Protein 3MU3 (pdb70)

Organism: Gallus gallus (NCBI:txid9031)

Structure (mmCIF, N/CA/C/O backbone):
data_3MU3
#
_entry.id   3MU3
#
_cell.length_a   39.465
_cell.length_b   78.150
_cell.length_c   101.236
_cell.angle_alpha   90.00
_cell.angle_beta   90.00
_cell.angle_gamma   90.00
#
_symmetry.space_group_name_H-M   'P 21 21 21'
#
loop_
_entity.id
_entity.type
_entity.pdbx_description
1 polymer 'Protein MD-1'
2 non-polymer 2-deoxy-3-O-[(3R)-3-hydroxytetradecanoyl]-2-{[(3R)-3-hydroxytetradecanoyl]amino}-4-O-phosphono-beta-D-glucopyranose
3 non-polymer '(R)-((2R,3S,4R,5R,6R)-3-HYDROXY-2-(HYDROXYMETHYL)-5-((R)-3-HYDROXYTETRADECANAMIDO)-6-(PHOSPHONOOXY)TETRAHYDRO-2H-PYRAN-4-YL) 3-HYDROXYTETRADECANOATE'
4 non-polymer GLYCEROL
5 water water
#
loop_
_atom_site.group_PDB
_atom_site.id
_atom_site.type_symbol
_atom_site.label_atom_id
_atom_site.label_alt_id
_atom_site.label_comp_id
_atom_site.label_asym_id
_atom_site.label_entity_id
_atom_site.label_seq_id
_atom_site.pdbx_PDB_ins_code
_atom_site.Cartn_x
_atom_site.Cartn_y
_atom_site.Cartn_z
_atom_site.occupancy
_atom_site.B_iso_or_equiv
_atom_site.auth_seq_id
_atom_site.auth_comp_id
_atom_site.auth_asym_id
_atom_site.auth_atom_id
_atom_site.pdbx_PDB_model_num
ATOM 1 N N . GLU A 1 5 ? -16.240 17.727 -13.064 1.00 35.49 21 GLU A N 1
ATOM 2 C CA . GLU A 1 5 ? -17.150 17.365 -14.168 1.00 37.77 21 GLU A CA 1
ATOM 3 C C . GLU A 1 5 ? -16.648 16.185 -15.024 1.00 35.10 21 GLU A C 1
ATOM 4 O O . GLU A 1 5 ? -17.293 15.888 -16.032 1.00 40.36 21 GLU A O 1
ATOM 10 N N . TRP A 1 6 ? -15.541 15.518 -14.670 1.00 28.33 22 TRP A N 1
ATOM 11 C CA . TRP A 1 6 ? -15.161 14.245 -15.354 1.00 26.65 22 TRP A CA 1
ATOM 12 C C . TRP A 1 6 ? -16.153 13.144 -14.957 1.00 23.50 22 TRP A C 1
ATOM 13 O O . TRP A 1 6 ? -16.561 13.082 -13.825 1.00 22.55 22 TRP A O 1
ATOM 24 N N . PRO A 1 7 ? -16.475 12.227 -15.870 1.00 24.69 23 PRO A N 1
ATOM 25 C CA . PRO A 1 7 ? -17.396 11.138 -15.461 1.00 24.64 23 PRO A CA 1
ATOM 26 C C . PRO A 1 7 ? -16.789 10.212 -14.419 1.00 22.20 23 PRO A C 1
ATOM 27 O O . PRO A 1 7 ? -15.582 10.076 -14.369 1.00 22.31 23 PRO A O 1
ATOM 31 N N . THR A 1 8 ? -17.623 9.658 -13.543 1.00 22.19 24 THR A N 1
ATOM 32 C CA . THR A 1 8 ? -17.219 8.600 -12.623 1.00 20.74 24 THR A CA 1
ATOM 33 C C . THR A 1 8 ? -17.269 7.223 -13.307 1.00 21.71 24 THR A C 1
ATOM 34 O O . THR A 1 8 ? -18.289 6.816 -13.853 1.00 24.35 24 THR A O 1
ATOM 38 N N . HIS A 1 9 ? -16.155 6.511 -13.246 1.00 21.97 25 HIS A N 1
ATOM 39 C CA . HIS A 1 9 ? -15.971 5.252 -13.924 1.00 21.93 25 HIS A CA 1
ATOM 40 C C . HIS A 1 9 ? -16.145 4.098 -12.910 1.00 22.37 25 HIS A C 1
ATOM 41 O O . HIS A 1 9 ? -15.715 4.199 -11.765 1.00 21.24 25 HIS A O 1
ATOM 48 N N . THR A 1 10 ? -16.810 3.034 -13.330 1.00 22.74 26 THR A N 1
ATOM 49 C CA . THR A 1 10 ? -16.977 1.835 -12.507 1.00 23.06 26 THR A CA 1
ATOM 50 C C . THR A 1 10 ? -15.824 0.901 -12.835 1.00 23.27 26 THR A C 1
ATOM 51 O O . THR A 1 10 ? -15.663 0.539 -13.991 1.00 24.68 26 THR A O 1
ATOM 55 N N . VAL A 1 11 ? -14.938 0.679 -11.861 1.00 23.55 27 VAL A N 1
ATOM 56 C CA . VAL A 1 11 ? -13.918 -0.392 -11.916 1.00 21.93 27 VAL A CA 1
ATOM 57 C C . VAL A 1 11 ? -14.523 -1.738 -11.460 1.00 23.50 27 VAL A C 1
ATOM 58 O O . VAL A 1 11 ? -14.381 -2.760 -12.138 1.00 20.17 27 VAL A O 1
ATOM 62 N N . CYS A 1 12 ? -15.256 -1.708 -10.341 1.00 23.55 28 CYS A N 1
ATOM 63 C CA . CYS A 1 12 ? -15.912 -2.913 -9.813 1.00 23.23 28 CYS A CA 1
ATOM 64 C C . CYS A 1 12 ? -17.280 -2.591 -9.289 1.00 22.14 28 CYS A C 1
ATOM 65 O O . CYS A 1 12 ? -17.456 -1.559 -8.658 1.00 17.75 28 CYS A O 1
ATOM 68 N N . LYS A 1 13 ? -18.222 -3.510 -9.555 1.00 21.46 29 LYS A N 1
ATOM 69 C CA . LYS A 1 13 ? -19.495 -3.558 -8.890 1.00 22.00 29 LYS A CA 1
ATOM 70 C C . LYS A 1 13 ? -19.994 -5.033 -8.754 1.00 25.05 29 LYS A C 1
ATOM 71 O O . LYS A 1 13 ? -20.588 -5.630 -9.684 1.00 22.06 29 LYS A O 1
ATOM 77 N N . GLU A 1 14 ? -19.564 -5.634 -7.643 1.00 27.81 30 GLU A N 1
ATOM 78 C CA . GLU A 1 14 ? -19.799 -7.035 -7.298 1.00 30.99 30 GLU A CA 1
ATOM 79 C C . GLU A 1 14 ? -20.660 -6.991 -6.045 1.00 34.54 30 GLU A C 1
ATOM 80 O O . GLU A 1 14 ? -20.825 -5.928 -5.437 1.00 36.25 30 GLU A O 1
ATOM 86 N N . GLU A 1 15 ? -21.005 -8.167 -5.557 1.00 36.08 31 GLU A N 1
ATOM 87 C CA . GLU A 1 15 ? -21.966 -8.307 -4.476 1.00 41.93 31 GLU A CA 1
ATOM 88 C C . GLU A 1 15 ? -21.536 -7.510 -3.236 1.00 40.95 31 GLU A C 1
ATOM 89 O O . GLU A 1 15 ? -22.310 -6.703 -2.676 1.00 42.76 31 GLU A O 1
ATOM 95 N N . ASN A 1 16 ? -20.293 -7.711 -2.827 1.00 36.10 32 ASN A N 1
ATOM 96 C CA . ASN A 1 16 ? -19.813 -7.067 -1.627 1.00 35.65 32 ASN A CA 1
ATOM 97 C C . ASN A 1 16 ? -18.624 -6.152 -1.939 1.00 30.89 32 ASN A C 1
ATOM 98 O O . ASN A 1 16 ? -17.794 -5.873 -1.072 1.00 30.01 32 ASN A O 1
ATOM 103 N N . LEU A 1 17 ? -18.550 -5.687 -3.181 1.00 25.57 33 LEU A N 1
ATOM 104 C CA . LEU A 1 17 ? -17.404 -4.877 -3.601 1.00 26.42 33 LEU A CA 1
ATOM 105 C C . LEU A 1 17 ? -17.811 -3.875 -4.689 1.00 25.67 33 LEU A C 1
ATOM 106 O O . LEU A 1 17 ? -18.277 -4.279 -5.761 1.00 22.50 33 LEU A O 1
ATOM 111 N N . GLU A 1 18 ? -17.687 -2.590 -4.370 1.00 24.40 34 GLU A N 1
ATOM 112 C CA . GLU A 1 18 ? -17.751 -1.560 -5.372 1.00 25.60 34 GLU A CA 1
ATOM 113 C C . GLU A 1 18 ? -16.462 -0.732 -5.330 1.00 25.55 34 GLU A C 1
ATOM 114 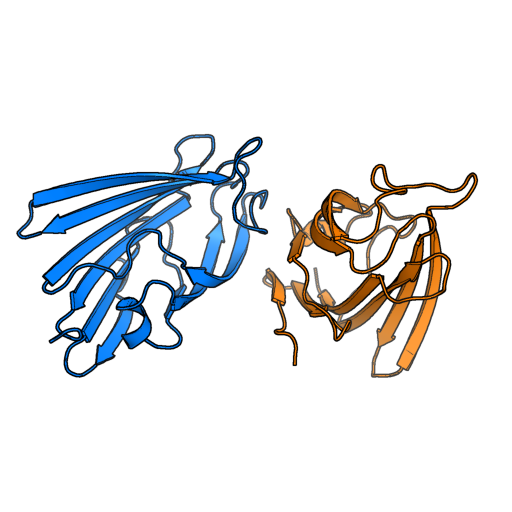O O . GLU A 1 18 ? -15.945 -0.428 -4.230 1.00 26.57 34 GLU A O 1
ATOM 120 N N . ILE A 1 19 ? -15.867 -0.522 -6.512 1.00 24.20 35 ILE A N 1
ATOM 121 C CA . ILE A 1 19 ? -14.838 0.500 -6.704 1.00 23.40 35 ILE A CA 1
ATOM 122 C C . ILE A 1 19 ? -15.136 1.438 -7.885 1.00 24.50 35 ILE A C 1
ATOM 123 O O . ILE A 1 19 ? -15.397 0.989 -9.008 1.00 23.79 35 ILE A O 1
ATOM 128 N N . TYR A 1 20 ? -15.056 2.739 -7.625 1.00 24.42 36 TYR A N 1
ATOM 129 C CA . TYR A 1 20 ? -15.286 3.763 -8.650 1.00 24.54 36 TYR A CA 1
ATOM 130 C C . TYR A 1 20 ? -14.092 4.701 -8.628 1.00 23.59 36 TYR A C 1
ATOM 131 O O . TYR A 1 20 ? -13.481 4.885 -7.566 1.00 22.99 36 TYR A O 1
ATOM 140 N N . TYR A 1 21 ? -13.726 5.268 -9.773 1.00 19.85 37 TYR A N 1
ATOM 141 C CA . TYR A 1 21 ? -12.836 6.428 -9.732 1.00 20.51 37 TYR A CA 1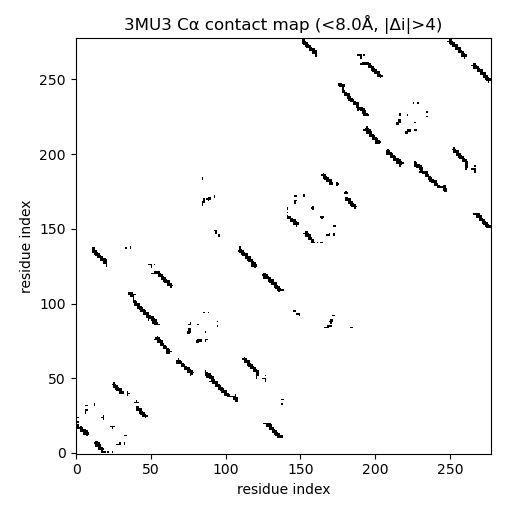
ATOM 142 C C . TYR A 1 21 ? -13.400 7.587 -10.506 1.00 21.78 37 TYR A C 1
ATOM 143 O O . TYR A 1 21 ? -14.219 7.384 -11.414 1.00 24.69 37 TYR A O 1
ATOM 152 N N . LYS A 1 22 ? -12.890 8.774 -10.193 1.00 21.31 38 LYS A N 1
ATOM 153 C CA . LYS A 1 22 ? -13.040 9.999 -11.014 1.00 23.66 38 LYS A CA 1
ATOM 154 C C . LYS A 1 22 ? -11.668 10.722 -11.086 1.00 23.35 38 LYS A C 1
ATOM 155 O O . LYS A 1 22 ? -11.054 11.000 -10.056 1.00 22.65 38 LYS A O 1
ATOM 161 N N . SER A 1 23 ? -11.230 11.100 -12.281 1.00 23.30 39 SER A N 1
ATOM 162 C CA . SER A 1 23 ? -10.032 11.945 -12.427 1.00 21.45 39 SER A CA 1
ATOM 163 C C . SER A 1 23 ? -10.258 13.299 -11.762 1.00 22.16 39 SER A C 1
ATOM 164 O O . SER A 1 23 ? -11.296 13.885 -11.952 1.00 19.72 39 SER A O 1
ATOM 167 N N . CYS A 1 24 ? -9.389 13.663 -10.820 1.00 24.63 40 CYS A N 1
ATOM 168 C CA . CYS A 1 24 ? -9.321 15.031 -10.284 1.00 26.38 40 CYS A CA 1
ATOM 169 C C . CYS A 1 24 ? -8.217 15.851 -10.940 1.00 28.75 40 CYS A C 1
ATOM 170 O O . CYS A 1 24 ? -7.888 16.926 -10.446 1.00 32.88 40 CYS A O 1
ATOM 173 N N . ASP A 1 25 ? -7.662 15.378 -12.058 1.00 29.53 41 ASP A N 1
ATOM 174 C CA . ASP A 1 25 ? -6.845 16.223 -12.931 1.00 29.70 41 ASP A CA 1
ATOM 175 C C . ASP A 1 25 ? -7.780 16.906 -13.954 1.00 30.25 41 ASP A C 1
ATOM 176 O O . ASP A 1 25 ? -8.300 16.235 -14.829 1.00 28.32 41 ASP A O 1
ATOM 181 N N . PRO A 1 26 ? -7.937 18.255 -13.879 1.00 30.85 42 PRO A N 1
ATOM 182 C CA . PRO A 1 26 ? -8.862 18.958 -14.745 1.00 32.02 42 PRO A CA 1
ATOM 183 C C . PRO A 1 26 ? -8.517 18.861 -16.219 1.00 34.92 42 PRO A C 1
ATOM 184 O O . PRO A 1 26 ? -9.421 18.921 -17.064 1.00 37.41 42 PRO A O 1
ATOM 188 N N . GLN A 1 27 ? -7.242 18.634 -16.515 1.00 34.60 43 GLN A N 1
ATOM 189 C CA . GLN A 1 27 ? -6.776 18.485 -17.886 1.00 37.29 43 GLN A CA 1
ATOM 190 C C . GLN A 1 27 ? -7.354 17.287 -18.622 1.00 35.35 43 GLN A C 1
ATOM 191 O O . GLN A 1 27 ? -7.663 17.397 -19.804 1.00 38.10 43 GLN A O 1
ATOM 197 N N . GLN A 1 28 ? -7.500 16.154 -17.945 1.00 32.36 44 GLN A N 1
ATOM 198 C CA . GLN A 1 28 ? -7.888 14.901 -18.628 1.00 33.63 44 GLN A CA 1
ATOM 199 C C . GLN A 1 28 ? -8.499 13.793 -17.749 1.00 28.74 44 GLN A C 1
ATOM 200 O O . GLN A 1 28 ? -8.194 13.665 -16.562 1.00 24.70 44 GLN A O 1
ATOM 206 N N . ASP A 1 29 ? -9.236 12.910 -18.408 1.00 27.87 45 ASP A N 1
ATOM 207 C CA . ASP A 1 29 ? -9.603 11.634 -17.830 1.00 26.60 45 ASP A CA 1
ATOM 208 C C . ASP A 1 29 ? -8.455 10.658 -18.076 1.00 25.58 45 ASP A C 1
ATOM 209 O O . ASP A 1 29 ? -7.500 10.985 -18.738 1.00 24.32 45 ASP A O 1
ATOM 214 N N . PHE A 1 30 ? -8.552 9.478 -17.490 1.00 20.23 46 PHE A N 1
ATOM 215 C CA . PHE A 1 30 ? -7.681 8.362 -17.824 1.00 19.14 46 PHE A CA 1
ATOM 216 C C . PHE A 1 30 ? -8.446 7.050 -17.735 1.00 17.77 46 PHE A C 1
ATOM 217 O O . PHE A 1 30 ? -9.495 6.998 -17.139 1.00 19.43 46 PHE A O 1
ATOM 225 N N . ALA A 1 31 ? -7.858 5.971 -18.218 1.00 18.77 47 ALA A N 1
ATOM 226 C CA . ALA A 1 31 ? -8.541 4.673 -18.259 1.00 20.21 47 ALA A CA 1
ATOM 227 C C . ALA A 1 31 ? -7.917 3.725 -17.265 1.00 19.29 47 ALA A C 1
ATOM 228 O O . ALA A 1 31 ? -6.716 3.554 -17.249 1.00 22.63 47 ALA A O 1
ATOM 230 N N . PHE A 1 32 ? -8.730 3.064 -16.457 1.00 21.20 48 PHE A N 1
ATOM 231 C CA . PHE A 1 32 ? -8.208 2.170 -15.414 1.00 20.96 48 PHE A CA 1
ATOM 232 C C . PHE A 1 32 ? -9.117 0.968 -15.252 1.00 19.48 48 PHE A C 1
ATOM 233 O O . PHE A 1 32 ? -10.320 1.099 -15.349 1.00 24.07 48 PHE A O 1
ATOM 241 N N . SER A 1 33 ? -8.562 -0.189 -14.928 1.00 19.16 49 SER A N 1
ATOM 242 C CA . SER A 1 33 ? -9.373 -1.391 -14.810 1.00 17.92 49 SER A CA 1
ATOM 243 C C . SER A 1 33 ? -8.605 -2.402 -14.006 1.00 19.18 49 SER A C 1
ATOM 244 O O . SER A 1 33 ? -7.384 -2.416 -14.087 1.00 17.65 49 SER A O 1
ATOM 247 N N . ILE A 1 34 ? -9.322 -3.331 -13.351 1.00 19.32 50 ILE A N 1
ATOM 248 C CA . ILE A 1 34 ? -8.689 -4.370 -12.520 1.00 19.84 50 ILE A CA 1
ATOM 249 C C . ILE A 1 34 ? -9.131 -5.677 -13.121 1.00 19.94 50 ILE A C 1
ATOM 250 O O . ILE A 1 34 ? -10.306 -5.864 -13.365 1.00 23.55 50 ILE A O 1
ATOM 255 N N . ASP A 1 35 ? -8.194 -6.555 -13.444 1.00 21.70 51 ASP A N 1
ATOM 256 C CA . ASP A 1 35 ? -8.539 -7.811 -14.132 1.00 22.66 51 ASP A CA 1
ATOM 257 C C . ASP A 1 35 ? -9.439 -8.695 -13.303 1.00 22.90 51 ASP A C 1
ATOM 258 O O . ASP A 1 35 ? -10.373 -9.277 -13.850 1.00 22.51 51 ASP A O 1
ATOM 263 N N . ARG A 1 36 ? -9.153 -8.801 -12.001 1.00 22.58 52 ARG A N 1
ATOM 264 C CA . ARG A 1 36 ? -10.019 -9.523 -11.077 1.00 24.02 52 ARG A CA 1
ATOM 265 C C . ARG A 1 36 ? -10.294 -8.703 -9.827 1.00 22.40 52 ARG A C 1
ATOM 266 O O . ARG A 1 36 ? -9.445 -8.603 -8.960 1.00 22.44 52 ARG A O 1
ATOM 274 N N . CYS A 1 37 ? -11.512 -8.199 -9.684 1.00 21.46 53 CYS A N 1
ATOM 275 C CA . CYS A 1 37 ? -11.813 -7.263 -8.612 1.00 22.24 53 CYS A CA 1
ATOM 276 C C . CYS A 1 37 ? -11.446 -7.736 -7.209 1.00 22.13 53 CYS A C 1
ATOM 277 O O . CYS A 1 37 ? -10.845 -6.995 -6.428 1.00 22.14 53 CYS A O 1
ATOM 280 N N . SER A 1 38 ? -11.662 -9.010 -6.949 1.00 22.88 54 SER A N 1
ATOM 281 C CA . SER A 1 38 ? -11.570 -9.522 -5.620 1.00 24.86 54 SER A CA 1
ATOM 282 C C . SER A 1 38 ? -10.092 -9.673 -5.203 1.00 26.97 54 SER A C 1
ATOM 283 O O . SER A 1 38 ? -9.791 -9.765 -4.009 1.00 30.45 54 SER A O 1
ATOM 286 N N . ASP A 1 39 ? -9.168 -9.566 -6.156 1.00 25.57 55 ASP A N 1
ATOM 287 C CA . ASP A 1 39 ? -7.740 -9.508 -5.824 1.00 26.02 55 ASP A CA 1
ATOM 288 C C . ASP A 1 39 ? -7.307 -8.255 -5.097 1.00 25.30 55 ASP A C 1
ATOM 289 O O . ASP A 1 39 ? -6.253 -8.265 -4.502 1.00 28.72 55 ASP A O 1
ATOM 294 N N . VAL A 1 40 ? -8.132 -7.224 -5.042 1.00 24.55 56 VAL A N 1
ATOM 295 C CA . VAL A 1 40 ? -7.844 -6.092 -4.172 1.00 25.73 56 VAL A CA 1
ATOM 296 C C . VAL A 1 40 ? -7.805 -6.435 -2.682 1.00 28.34 56 VAL A C 1
ATOM 297 O O . VAL A 1 40 ? -7.473 -5.591 -1.877 1.00 34.69 56 VAL A O 1
ATOM 301 N N . THR A 1 41 ? -8.210 -7.633 -2.303 1.00 31.41 57 THR A N 1
ATOM 302 C CA . THR A 1 41 ? -8.194 -8.032 -0.906 1.00 35.05 57 THR A CA 1
ATOM 303 C C . THR A 1 41 ? -7.021 -8.963 -0.620 1.00 36.25 57 THR A C 1
ATOM 304 O O . THR A 1 41 ? -6.974 -9.647 0.406 1.00 37.34 57 THR A O 1
ATOM 308 N N . THR A 1 42 ? -6.155 -9.095 -1.608 1.00 35.84 58 THR A N 1
ATOM 309 C CA . THR A 1 42 ? -4.879 -9.723 -1.416 1.00 34.95 58 THR A CA 1
ATOM 310 C C . THR A 1 42 ? -3.797 -8.644 -1.490 1.00 36.23 58 THR A C 1
ATOM 311 O O . THR A 1 42 ? -4.080 -7.419 -1.658 1.00 30.54 58 THR A O 1
ATOM 315 N N . HIS A 1 43 ? -2.553 -9.108 -1.432 1.00 37.65 59 HIS A N 1
ATOM 316 C CA . HIS A 1 43 ? -1.409 -8.214 -1.406 1.00 39.21 59 HIS A CA 1
ATOM 317 C C . HIS A 1 43 ? -0.922 -7.845 -2.819 1.00 36.20 59 HIS A C 1
ATOM 318 O O . HIS A 1 43 ? -0.062 -6.999 -2.951 1.00 36.78 59 HIS A O 1
ATOM 325 N N . THR A 1 44 ? -1.570 -8.390 -3.861 1.00 32.84 60 THR A N 1
ATOM 326 C CA . THR A 1 44 ? -1.290 -8.010 -5.257 1.00 29.70 60 THR A CA 1
ATOM 327 C C . THR A 1 44 ? -2.514 -8.217 -6.181 1.00 29.79 60 THR A C 1
ATOM 328 O O . THR A 1 44 ? -3.266 -9.194 -6.040 1.00 32.40 60 THR A O 1
ATOM 332 N N . PHE A 1 45 ? -2.780 -7.226 -7.027 1.00 27.21 61 PHE A N 1
ATOM 333 C CA . PHE A 1 45 ? -3.779 -7.332 -8.072 1.00 25.17 61 PHE A CA 1
ATOM 334 C C . PHE A 1 45 ? -3.244 -6.712 -9.359 1.00 25.27 61 PHE A C 1
ATOM 335 O O . PHE A 1 45 ? -2.436 -5.792 -9.323 1.00 26.81 61 PHE A O 1
ATOM 343 N N . ASP A 1 46 ? -3.803 -7.148 -10.487 1.00 27.97 62 ASP A N 1
ATOM 344 C CA . ASP A 1 46 ? -3.284 -6.838 -11.828 1.00 25.97 62 ASP A CA 1
ATOM 345 C C . ASP A 1 46 ? -4.165 -5.787 -12.417 1.00 25.83 62 ASP A C 1
ATOM 346 O O . ASP A 1 46 ? -5.389 -5.922 -12.345 1.00 24.51 62 ASP A O 1
ATOM 351 N N . ILE A 1 47 ? -3.555 -4.696 -12.906 1.00 26.33 63 ILE A N 1
ATOM 352 C CA . ILE A 1 47 ? -4.295 -3.552 -13.405 1.00 23.86 63 ILE A CA 1
ATOM 353 C C . ILE A 1 47 ? -3.964 -3.264 -14.866 1.00 25.88 63 ILE A C 1
ATOM 354 O O . ILE A 1 47 ? -2.979 -3.812 -15.426 1.00 24.41 63 ILE A O 1
ATOM 359 N N . ARG A 1 48 ? -4.846 -2.463 -15.491 1.00 24.61 64 ARG A N 1
ATOM 360 C CA . ARG A 1 48 ? -4.622 -1.876 -16.818 1.00 23.54 64 ARG A CA 1
ATOM 361 C C . ARG A 1 48 ? -4.953 -0.423 -16.703 1.00 21.53 64 ARG A C 1
ATOM 362 O O . ARG A 1 48 ? -6.043 -0.081 -16.282 1.00 23.99 64 ARG A O 1
ATOM 370 N N . ALA A 1 49 ? -4.058 0.426 -17.190 1.00 20.33 65 ALA A N 1
ATOM 371 C CA . ALA A 1 49 ? -4.238 1.853 -17.121 1.00 18.93 65 ALA A CA 1
ATOM 372 C C . ALA A 1 49 ? -3.671 2.475 -18.368 1.00 18.88 65 ALA A C 1
ATOM 373 O O . ALA A 1 49 ? -2.639 2.013 -18.848 1.00 20.18 65 ALA A O 1
ATOM 375 N N . ALA A 1 50 ? -4.352 3.512 -18.879 1.00 17.70 66 ALA A N 1
ATOM 376 C CA . ALA A 1 50 ? -3.899 4.305 -20.034 1.00 18.42 66 ALA A CA 1
ATOM 377 C C . ALA A 1 50 ? -4.215 5.790 -19.808 1.00 18.53 66 ALA A C 1
ATOM 378 O O . ALA A 1 50 ? -5.281 6.141 -19.327 1.00 19.40 66 ALA A O 1
ATOM 380 N N . MET A 1 51 ? -3.266 6.647 -20.134 1.00 19.25 67 MET A N 1
ATOM 381 C CA . MET A 1 51 ? -3.500 8.090 -20.175 1.00 20.87 67 MET A CA 1
ATOM 382 C C . MET A 1 51 ? -2.479 8.757 -21.046 1.00 21.31 67 MET A C 1
ATOM 383 O O . MET A 1 51 ? -1.409 8.188 -21.314 1.00 26.37 67 MET A O 1
ATOM 388 N N . VAL A 1 52 ? -2.746 10.020 -21.337 1.00 22.32 68 VAL A N 1
ATOM 389 C CA . VAL A 1 52 ? -1.834 10.897 -22.065 1.00 23.90 68 VAL A CA 1
ATOM 390 C C . VAL A 1 52 ? -1.050 11.653 -21.005 1.00 23.56 68 VAL A C 1
ATOM 391 O O . VAL A 1 52 ? -1.622 12.158 -20.081 1.00 23.66 68 VAL A O 1
ATOM 395 N N . LEU A 1 53 ? 0.267 11.558 -21.043 1.00 26.91 69 LEU A N 1
ATOM 396 C CA . LEU A 1 53 ? 1.128 12.441 -20.245 1.00 28.49 69 LEU A CA 1
ATOM 397 C C . LEU A 1 53 ? 1.143 13.860 -20.784 1.00 29.23 69 LEU A C 1
ATOM 398 O O . LEU A 1 53 ? 1.636 14.109 -21.874 1.00 30.97 69 LEU A O 1
ATOM 403 N N . ARG A 1 54 ? 0.548 14.773 -20.031 1.00 29.49 70 ARG A N 1
ATOM 404 C CA . ARG A 1 54 ? 0.688 16.215 -20.262 1.00 32.74 70 ARG A CA 1
ATOM 405 C C . ARG A 1 54 ? 2.030 16.775 -19.806 1.00 33.60 70 ARG A C 1
ATOM 406 O O . ARG A 1 54 ? 2.353 17.905 -20.150 1.00 35.48 70 ARG A O 1
ATOM 414 N N . GLN A 1 55 ? 2.647 16.108 -18.825 1.00 32.97 71 GLN A N 1
ATOM 415 C CA . GLN A 1 55 ? 3.927 16.503 -18.254 1.00 32.97 71 GLN A CA 1
ATOM 416 C C . GLN A 1 55 ? 4.919 15.377 -18.521 1.00 33.15 71 GLN A C 1
ATOM 417 O O . GLN A 1 55 ? 4.528 14.232 -18.681 1.00 31.45 71 GLN A O 1
ATOM 423 N N . SER A 1 56 ? 6.207 15.698 -18.514 1.00 36.88 72 SER A N 1
ATOM 424 C CA . SER A 1 56 ? 7.263 14.688 -18.445 1.00 37.49 72 SER A CA 1
ATOM 425 C C . SER A 1 56 ? 7.215 13.925 -17.127 1.00 35.95 72 SER A C 1
ATOM 426 O O . SER A 1 56 ? 6.872 14.480 -16.087 1.00 34.75 72 SER A O 1
ATOM 429 N N . ILE A 1 57 ? 7.690 12.689 -17.175 1.00 35.69 73 ILE A N 1
ATOM 430 C CA . ILE A 1 57 ? 7.927 11.874 -15.974 1.00 35.66 73 ILE A CA 1
ATOM 431 C C . ILE A 1 57 ? 9.379 11.358 -15.854 1.00 36.29 73 ILE A C 1
ATOM 432 O O . ILE A 1 57 ? 9.631 10.175 -15.543 1.00 37.26 73 ILE A O 1
ATOM 437 N N . LYS A 1 58 ? 10.318 12.266 -16.121 1.00 38.64 74 LYS A N 1
ATOM 438 C CA . LYS A 1 58 ? 11.686 12.176 -15.626 1.00 39.44 74 LYS A CA 1
ATOM 439 C C . LYS A 1 58 ? 11.629 11.764 -14.177 1.00 38.81 74 LYS A C 1
ATOM 440 O O . LYS A 1 58 ? 12.209 10.739 -13.806 1.00 39.88 74 LYS A O 1
ATOM 442 N N . GLU A 1 59 ? 10.903 12.536 -13.371 1.00 36.08 75 GLU A N 1
ATOM 443 C CA . GLU A 1 59 ? 10.651 12.159 -11.979 1.00 34.68 75 GLU A CA 1
ATOM 444 C C . GLU A 1 59 ? 9.149 11.971 -11.755 1.00 31.98 75 GLU A C 1
ATOM 445 O O . GLU A 1 59 ? 8.335 12.609 -12.446 1.00 31.50 75 GLU A O 1
ATOM 451 N N . LEU A 1 60 ? 8.791 11.037 -10.866 1.00 27.53 76 LEU A N 1
ATOM 452 C CA . LEU A 1 60 ? 7.387 10.739 -10.582 1.00 25.49 76 LEU A CA 1
ATOM 453 C C . LEU A 1 60 ? 7.223 10.372 -9.120 1.00 24.23 76 LEU A C 1
ATOM 454 O O . LEU A 1 60 ? 7.821 9.406 -8.659 1.00 24.81 76 LEU A O 1
ATOM 459 N N . TYR A 1 61 ? 6.291 11.050 -8.460 1.00 23.93 77 TYR A N 1
ATOM 460 C CA . TYR A 1 61 ? 5.964 10.852 -7.035 1.00 24.08 77 TYR A CA 1
ATOM 461 C C . TYR A 1 61 ? 4.456 10.603 -6.888 1.00 22.08 77 TYR A C 1
ATOM 462 O O . TYR A 1 61 ? 3.644 11.411 -7.328 1.00 22.13 77 TYR A O 1
ATOM 471 N N . ALA A 1 62 ? 4.093 9.559 -6.161 1.00 21.00 78 ALA A N 1
ATOM 472 C CA . ALA A 1 62 ? 2.709 9.305 -5.813 1.00 20.81 78 ALA A CA 1
ATOM 473 C C . ALA A 1 62 ? 2.554 9.886 -4.457 1.00 20.79 78 ALA A C 1
ATOM 474 O O . ALA A 1 62 ? 3.417 9.643 -3.604 1.00 21.21 78 ALA A O 1
ATOM 476 N N . LYS A 1 63 ? 1.460 10.631 -4.260 1.00 23.61 79 LYS A N 1
ATOM 477 C CA . LYS A 1 63 ? 0.843 10.859 -2.928 1.00 24.78 79 LYS A CA 1
ATOM 478 C C . LYS A 1 63 ? -0.525 10.191 -2.773 1.00 21.84 79 LYS A C 1
ATOM 479 O O . LYS A 1 63 ? -1.391 10.398 -3.580 1.00 20.17 79 LYS A O 1
ATOM 485 N N . VAL A 1 64 ? -0.675 9.336 -1.766 1.00 23.36 80 VAL A N 1
ATOM 486 C CA . VAL A 1 64 ? -1.886 8.559 -1.570 1.00 22.38 80 VAL A CA 1
ATOM 487 C C . VAL A 1 64 ? -2.530 8.972 -0.251 1.00 24.98 80 VAL A C 1
ATOM 488 O O . VAL A 1 64 ? -1.951 8.743 0.796 1.00 29.63 80 VAL A O 1
ATOM 492 N N . ASP A 1 65 ? -3.713 9.581 -0.285 1.00 24.19 81 ASP A N 1
ATOM 493 C CA . ASP A 1 65 ? -4.435 9.868 0.944 1.00 25.11 81 ASP A CA 1
ATOM 494 C C . ASP A 1 65 ? -5.621 8.909 1.045 1.00 25.61 81 ASP A C 1
ATOM 495 O O . ASP A 1 65 ? -6.325 8.726 0.048 1.00 26.73 81 ASP A O 1
ATOM 500 N N . LEU A 1 66 ? -5.945 8.488 2.279 1.00 25.97 82 LEU A N 1
ATOM 501 C CA . LEU A 1 66 ? -7.175 7.726 2.597 1.00 26.48 82 LEU A CA 1
ATOM 502 C C . LEU A 1 66 ? -8.105 8.589 3.449 1.00 28.04 82 LEU A C 1
ATOM 503 O O . LEU A 1 66 ? -7.669 9.150 4.459 1.00 29.90 82 LEU A O 1
ATOM 508 N N . ILE A 1 67 ? -9.358 8.719 3.021 1.00 25.79 83 ILE A N 1
ATOM 509 C CA . ILE A 1 67 ? -10.313 9.584 3.675 1.00 27.30 83 ILE A CA 1
ATOM 510 C C . ILE A 1 67 ? -11.477 8.700 4.122 1.00 27.18 83 ILE A C 1
ATOM 511 O O . ILE A 1 67 ? -11.979 7.917 3.341 1.00 25.81 83 ILE A O 1
ATOM 516 N N . ILE A 1 68 ? -11.816 8.781 5.404 1.00 28.75 84 ILE A N 1
ATOM 517 C CA . ILE A 1 68 ? -12.877 8.005 6.017 1.00 30.75 84 ILE A CA 1
ATOM 518 C C . ILE A 1 68 ? -13.773 8.976 6.748 1.00 34.45 84 ILE A C 1
ATOM 519 O O . ILE A 1 68 ? -13.263 9.858 7.438 1.00 36.50 84 ILE A O 1
ATOM 524 N N . ASN A 1 69 ? -15.089 8.884 6.535 1.00 36.77 85 ASN A N 1
ATOM 525 C CA . ASN A 1 69 ? -16.056 9.791 7.201 1.00 41.67 85 ASN A CA 1
ATOM 526 C C . ASN A 1 69 ? -15.695 11.297 6.964 1.00 41.79 85 ASN A C 1
ATOM 527 O O . ASN A 1 69 ? -15.904 12.147 7.820 1.00 44.46 85 ASN A O 1
ATOM 532 N N . GLY A 1 70 ? -15.129 11.601 5.792 1.00 39.99 86 GLY A N 1
ATOM 533 C CA . GLY A 1 70 ? -14.763 12.983 5.421 1.00 39.54 86 GLY A CA 1
ATOM 534 C C . GLY A 1 70 ? -13.399 13.461 5.920 1.00 39.74 86 GLY A C 1
ATOM 535 O O . GLY A 1 70 ? -12.941 14.565 5.540 1.00 36.93 86 GLY A O 1
ATOM 536 N N . LYS A 1 71 ? -12.751 12.623 6.752 1.00 39.71 87 LYS A N 1
ATOM 537 C CA . LYS A 1 71 ? -11.470 12.953 7.427 1.00 39.13 87 LYS A CA 1
ATOM 538 C C . LYS A 1 71 ? -10.276 12.177 6.832 1.00 35.94 87 LYS A C 1
ATOM 539 O O . LYS A 1 71 ? -10.303 10.922 6.687 1.00 33.57 87 LYS A O 1
ATOM 541 N N . THR A 1 72 ? -9.206 12.916 6.536 1.00 34.68 88 THR A N 1
ATOM 542 C CA . THR A 1 72 ? -8.002 12.312 5.962 1.00 30.50 88 THR A CA 1
ATOM 543 C C . THR A 1 72 ? -7.310 11.659 7.121 1.00 30.38 88 THR A C 1
ATOM 544 O O . THR A 1 72 ? -6.772 12.345 7.951 1.00 33.58 88 THR A O 1
ATOM 548 N N . VAL A 1 73 ? -7.422 10.347 7.225 1.00 30.57 89 VAL A N 1
ATOM 549 C CA . VAL A 1 73 ? -6.794 9.597 8.307 1.00 31.93 89 VAL A CA 1
ATOM 550 C C . VAL A 1 73 ? -5.388 9.084 7.997 1.00 33.42 89 VAL A C 1
ATOM 551 O O . VAL A 1 73 ? -4.600 8.902 8.925 1.00 37.93 89 VAL A O 1
ATOM 555 N N . LEU A 1 74 ? -5.014 8.961 6.721 1.00 30.39 90 LEU A N 1
ATOM 556 C CA . LEU A 1 74 ? -3.669 8.469 6.359 1.00 28.54 90 LEU A CA 1
ATOM 557 C C . LEU A 1 74 ? -3.162 9.241 5.151 1.00 29.28 90 LEU A C 1
ATOM 558 O O . LEU A 1 74 ? -3.892 9.398 4.134 1.00 25.72 90 LEU A O 1
ATOM 563 N N . SER A 1 75 ? -1.885 9.629 5.213 1.00 27.49 91 SER A N 1
ATOM 564 C CA . SER A 1 75 ? -1.215 10.143 4.036 1.00 25.08 91 SER A CA 1
ATOM 565 C C . SER A 1 75 ? 0.124 9.508 3.771 1.00 24.22 91 SER A C 1
ATOM 566 O O . SER A 1 75 ? 0.984 9.494 4.648 1.00 26.16 91 SER A O 1
ATOM 569 N N . TYR A 1 76 ? 0.358 9.127 2.526 1.00 22.93 92 TYR A N 1
ATOM 570 C CA . TYR A 1 76 ? 1.536 8.303 2.180 1.00 26.49 92 TYR A CA 1
ATOM 571 C C . TYR A 1 76 ? 2.147 8.841 0.888 1.00 25.19 92 TYR A C 1
ATOM 572 O O . TYR A 1 76 ? 1.437 8.944 -0.135 1.00 22.65 92 TYR A O 1
ATOM 581 N N . SER A 1 77 ? 3.476 8.959 0.894 1.00 24.70 93 SER A N 1
ATOM 582 C CA . SER A 1 77 ? 4.234 9.428 -0.267 1.00 24.34 93 SER A CA 1
ATOM 583 C C . SER A 1 77 ? 5.341 8.478 -0.689 1.00 22.19 93 SER A C 1
ATOM 584 O O . SER A 1 77 ? 6.133 8.004 0.147 1.00 24.11 93 SER A O 1
ATOM 587 N N . GLU A 1 78 ? 5.365 8.172 -1.992 1.00 20.91 94 GLU A N 1
ATOM 588 C CA . GLU A 1 78 ? 6.392 7.287 -2.584 1.00 22.14 94 GLU A CA 1
ATOM 589 C C . GLU A 1 78 ? 6.966 7.912 -3.827 1.00 21.53 94 GLU A C 1
ATOM 590 O O . GLU A 1 78 ? 6.220 8.445 -4.606 1.00 23.56 94 GLU A O 1
ATOM 596 N N . THR A 1 79 ? 8.282 7.804 -4.027 1.00 24.28 95 THR A N 1
ATOM 597 C CA . THR A 1 79 ? 8.932 8.098 -5.316 1.00 23.59 95 THR A CA 1
ATOM 598 C C . THR A 1 79 ? 8.808 6.874 -6.204 1.00 22.85 95 THR A C 1
ATOM 599 O O . THR A 1 79 ? 9.116 5.770 -5.765 1.00 24.80 95 THR A O 1
ATOM 603 N N . LEU A 1 80 ? 8.329 7.089 -7.433 1.00 21.77 96 LEU A N 1
ATOM 604 C CA . LEU A 1 80 ? 8.174 6.033 -8.442 1.00 22.94 96 LEU A CA 1
ATOM 605 C C . LEU A 1 80 ? 9.201 6.159 -9.585 1.00 23.12 96 LEU A C 1
ATOM 606 O O . LEU A 1 80 ? 9.626 5.140 -10.101 1.00 23.70 96 LEU A O 1
ATOM 611 N N . CYS A 1 81 ? 9.571 7.393 -9.982 1.00 22.78 97 CYS A N 1
ATOM 612 C CA . CYS A 1 81 ? 10.805 7.618 -10.759 1.00 24.22 97 CYS A CA 1
ATOM 613 C C . CYS A 1 81 ? 11.650 8.759 -10.257 1.00 24.76 97 CYS A C 1
ATOM 614 O O . CYS A 1 81 ? 11.129 9.805 -9.864 1.00 23.89 97 CYS A O 1
ATOM 617 N N . GLY A 1 82 ? 12.943 8.654 -10.567 1.00 26.59 98 GLY A N 1
ATOM 618 C CA . GLY A 1 82 ? 13.926 9.434 -9.888 1.00 27.53 98 GLY A CA 1
ATOM 619 C C . GLY A 1 82 ? 15.314 8.892 -10.094 1.00 30.14 98 GLY A C 1
ATOM 620 O O . GLY A 1 82 ? 15.469 7.751 -10.547 1.00 30.95 98 GLY A O 1
ATOM 621 N N . PRO A 1 83 ? 16.330 9.686 -9.712 1.00 30.49 99 PRO A N 1
ATOM 622 C CA . PRO A 1 83 ? 17.718 9.206 -9.741 1.00 33.50 99 PRO A CA 1
ATOM 623 C C . PRO A 1 83 ? 17.968 8.098 -8.720 1.00 33.77 99 PRO A C 1
ATOM 624 O O . PRO A 1 83 ? 17.757 8.303 -7.528 1.00 33.61 99 PRO A O 1
ATOM 628 N N . GLY A 1 84 ? 18.237 6.896 -9.209 1.00 37.32 100 GLY A N 1
ATOM 629 C CA . GLY A 1 84 ? 18.415 5.732 -8.350 1.00 39.80 100 GLY A CA 1
ATOM 630 C C . GLY A 1 84 ? 17.157 5.152 -7.686 1.00 39.92 100 GLY A C 1
ATOM 631 O O . GLY A 1 84 ? 17.270 4.271 -6.806 1.00 44.36 100 GLY A O 1
ATOM 632 N N . LEU A 1 85 ? 15.962 5.631 -8.040 1.00 47.62 101 LEU A N 1
ATOM 633 C CA . LEU A 1 85 ? 14.785 5.195 -7.294 1.00 46.83 101 LEU A CA 1
ATOM 634 C C . LEU A 1 85 ? 13.662 4.871 -8.200 1.00 46.09 101 LEU A C 1
ATOM 635 O O . LEU A 1 85 ? 12.501 5.083 -7.794 1.00 49.24 101 LEU A O 1
ATOM 637 N N . SER A 1 86 ? 13.978 4.331 -9.393 1.00 43.18 102 SER A N 1
ATOM 638 C CA . SER A 1 86 ? 12.975 4.146 -10.462 1.00 41.39 102 SER A CA 1
ATOM 639 C C . SER A 1 86 ? 12.292 2.746 -10.475 1.00 39.69 102 SER A C 1
ATOM 640 O O . SER A 1 86 ? 12.932 1.741 -10.317 1.00 40.84 102 SER A O 1
ATOM 643 N N . LYS A 1 87 ? 10.971 2.736 -10.628 1.00 38.48 103 LYS A N 1
ATOM 644 C CA . LYS A 1 87 ? 10.091 1.623 -10.237 1.00 41.92 10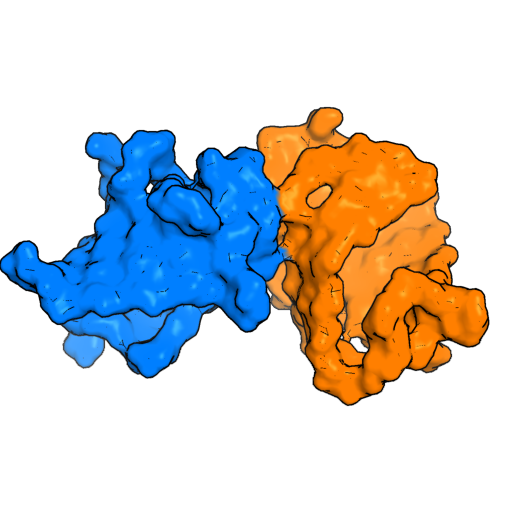3 LYS A CA 1
ATOM 645 C C . LYS A 1 87 ? 9.091 1.241 -11.356 1.00 43.40 103 LYS A C 1
ATOM 646 O O . LYS A 1 87 ? 8.151 0.483 -11.124 1.00 44.84 103 LYS A O 1
ATOM 652 N N . LEU A 1 88 ? 9.292 1.772 -12.562 1.00 41.67 104 LEU A N 1
ATOM 653 C CA . LEU A 1 88 ? 8.312 1.699 -13.629 1.00 41.28 104 LEU A CA 1
ATOM 654 C C . LEU A 1 88 ? 9.074 1.810 -14.937 1.00 38.45 104 LEU A C 1
ATOM 655 O O . LEU A 1 88 ? 9.843 2.733 -15.123 1.00 33.21 104 LEU A O 1
ATOM 660 N N . ILE A 1 89 ? 8.911 0.836 -15.823 1.00 39.28 105 ILE A N 1
ATOM 661 C CA . ILE A 1 89 ? 9.743 0.796 -17.000 1.00 37.80 105 ILE A CA 1
ATOM 662 C C . ILE A 1 89 ? 9.518 2.051 -17.863 1.00 36.13 105 ILE A C 1
ATOM 663 O O . ILE A 1 89 ? 10.420 2.486 -18.572 1.00 33.08 105 ILE A O 1
ATOM 668 N N . PHE A 1 90 ? 8.346 2.668 -17.685 1.00 36.49 106 PHE A N 1
ATOM 669 C CA . PHE A 1 90 ? 7.918 3.844 -18.433 1.00 35.21 106 PHE A CA 1
ATOM 670 C C . PHE A 1 90 ? 8.220 5.201 -17.737 1.00 33.62 106 PHE A C 1
ATOM 671 O O . PHE A 1 90 ? 7.782 6.250 -18.217 1.00 32.47 106 PHE A O 1
ATOM 679 N N . CYS A 1 91 ? 8.970 5.180 -16.633 1.00 30.56 107 CYS A N 1
ATOM 680 C CA . CYS A 1 91 ? 9.820 6.304 -16.249 1.00 29.17 107 CYS A CA 1
ATOM 681 C C . CYS A 1 91 ? 10.698 6.799 -17.423 1.00 28.99 107 CYS A C 1
ATOM 682 O O . CYS A 1 91 ? 11.123 6.009 -18.291 1.00 27.60 107 CYS A O 1
ATOM 685 N N . GLY A 1 92 ? 10.918 8.115 -17.460 1.00 27.66 108 GLY A N 1
ATOM 686 C CA . GLY A 1 92 ? 11.585 8.751 -18.581 1.00 28.04 108 GLY A CA 1
ATOM 687 C C . GLY A 1 92 ? 10.705 9.261 -19.711 1.00 29.54 108 GLY A C 1
ATOM 688 O O . GLY A 1 92 ? 11.149 10.051 -20.506 1.00 32.54 108 GLY A O 1
ATOM 689 N N . LYS A 1 93 ? 9.491 8.739 -19.861 1.00 32.83 109 LYS A N 1
ATOM 690 C CA . LYS A 1 93 ? 8.556 9.228 -20.887 1.00 31.31 109 LYS A CA 1
ATOM 691 C C . LYS A 1 93 ? 8.463 10.734 -20.873 1.00 30.64 109 LYS A C 1
ATOM 692 O O . LYS A 1 93 ? 8.072 11.338 -19.876 1.00 29.98 109 LYS A O 1
ATOM 698 N N . LYS A 1 94 ? 8.632 11.296 -22.061 1.00 31.61 110 LYS A N 1
ATOM 699 C CA . LYS A 1 94 ? 8.557 12.730 -22.293 1.00 31.88 110 LYS A CA 1
ATOM 700 C C . LYS A 1 94 ? 7.081 13.179 -22.284 1.00 33.29 110 LYS A C 1
ATOM 701 O O . LYS A 1 94 ? 6.159 12.373 -22.418 1.00 29.77 110 LYS A O 1
ATOM 707 N N . LYS A 1 95 ? 6.910 14.501 -22.255 1.00 36.24 111 LYS A N 1
ATOM 708 C CA . LYS A 1 95 ? 5.625 15.174 -22.423 1.00 34.96 111 LYS A CA 1
ATOM 709 C C . LYS A 1 95 ? 4.929 14.803 -23.736 1.00 31.93 111 LYS A C 1
ATOM 710 O O . LYS A 1 95 ? 5.523 14.909 -24.813 1.00 31.17 111 LYS A O 1
ATOM 716 N N . GLY A 1 96 ? 3.649 14.455 -23.653 1.00 28.28 112 GLY A N 1
ATOM 717 C CA . GLY A 1 96 ? 2.883 14.051 -24.823 1.00 27.71 112 GLY A CA 1
ATOM 718 C C . GLY A 1 96 ? 2.842 12.565 -25.165 1.00 27.60 112 GLY A C 1
ATOM 719 O O . GLY A 1 96 ? 2.117 12.174 -26.086 1.00 28.67 112 GLY A O 1
ATOM 720 N N . GLU A 1 97 ? 3.541 11.716 -24.416 1.00 25.93 113 GLU A N 1
ATOM 721 C CA . GLU A 1 97 ? 3.461 10.300 -24.686 1.00 27.09 113 GLU A CA 1
ATOM 722 C C . GLU A 1 97 ? 2.197 9.674 -24.110 1.00 27.51 113 GLU A C 1
ATOM 723 O O . GLU A 1 97 ? 1.616 10.176 -23.148 1.00 27.20 113 GLU A O 1
ATOM 729 N N . HIS A 1 98 ? 1.706 8.664 -24.805 1.00 27.45 114 HIS A N 1
ATOM 730 C CA . HIS A 1 98 ? 0.602 7.873 -24.328 1.00 29.18 114 HIS A CA 1
ATOM 731 C C . HIS A 1 98 ? 1.132 6.752 -23.439 1.00 30.04 114 HIS A C 1
ATOM 732 O O . HIS A 1 98 ? 1.783 5.820 -23.929 1.00 32.64 114 HIS A O 1
ATOM 739 N N . LEU A 1 99 ? 1.066 6.995 -22.132 1.00 31.31 115 LEU A N 1
ATOM 740 C CA . LEU A 1 99 ? 1.403 5.987 -21.085 1.00 33.30 115 LEU A CA 1
ATOM 741 C C . LEU A 1 99 ? 0.456 4.797 -21.165 1.00 31.84 115 LEU A C 1
ATOM 742 O O . LEU A 1 99 ? -0.761 4.989 -21.392 1.00 31.07 115 LEU A O 1
ATOM 747 N N . TYR A 1 100 ? 1.023 3.596 -21.003 1.00 30.22 116 TYR A N 1
ATOM 748 C CA . TYR A 1 100 ? 0.278 2.369 -20.761 1.00 29.88 116 TYR A CA 1
ATOM 749 C C . TYR A 1 100 ? 0.958 1.501 -19.713 1.00 31.63 116 TYR A C 1
ATOM 750 O O . TYR A 1 100 ? 2.204 1.510 -19.567 1.00 32.60 116 TYR A O 1
ATOM 759 N N . TYR A 1 101 ? 0.114 0.925 -18.866 1.00 30.81 117 TYR A N 1
ATOM 760 C CA . TYR A 1 101 ? 0.528 -0.029 -17.882 1.00 31.91 117 TYR A CA 1
ATOM 761 C C . TYR A 1 101 ? -0.481 -1.193 -17.840 1.00 29.79 117 TYR A C 1
ATOM 762 O O . TYR A 1 101 ? -1.677 -1.003 -17.673 1.00 28.74 117 TYR A O 1
ATOM 771 N N . GLU A 1 102 ? 0.020 -2.407 -17.921 1.00 32.21 118 GLU A N 1
ATOM 772 C CA . GLU A 1 102 ? -0.721 -3.540 -17.435 1.00 34.08 118 GLU A CA 1
ATOM 773 C C . GLU A 1 102 ? 0.185 -4.514 -16.722 1.00 33.96 118 GLU A C 1
ATOM 774 O O . GLU A 1 102 ? 1.259 -4.817 -17.192 1.00 35.25 118 GLU A O 1
ATOM 780 N N . GLY A 1 103 ? -0.169 -4.806 -15.479 1.00 34.82 119 GLY A N 1
ATOM 781 C CA . GLY A 1 103 ? 0.780 -5.280 -14.496 1.00 35.28 119 GLY A CA 1
ATOM 782 C C . GLY A 1 103 ? 0.178 -5.233 -13.114 1.00 35.69 119 GLY A C 1
ATOM 783 O O . GLY A 1 103 ? -0.921 -4.717 -12.938 1.00 33.92 119 GLY A O 1
ATOM 784 N N . PRO A 1 104 ? 0.878 -5.801 -12.119 1.00 39.99 120 PRO A N 1
ATOM 785 C CA . PRO A 1 104 ? 0.379 -5.805 -10.757 1.00 40.76 120 PRO A CA 1
ATOM 786 C C . PRO A 1 104 ? 0.700 -4.506 -10.055 1.00 40.75 120 PRO A C 1
ATOM 787 O O . PRO A 1 104 ? 1.803 -3.985 -10.205 1.00 44.86 120 PRO A O 1
ATOM 791 N N . ILE A 1 105 ? -0.253 -3.986 -9.301 1.00 40.08 121 ILE A N 1
ATOM 792 C CA . ILE A 1 105 ? 0.079 -3.346 -8.052 1.00 41.31 121 ILE A CA 1
ATOM 793 C C . ILE A 1 105 ? 0.412 -4.411 -6.991 1.00 43.01 121 ILE A C 1
ATOM 794 O O . ILE A 1 105 ? -0.477 -5.129 -6.533 1.00 40.12 121 ILE A O 1
ATOM 799 N N . THR A 1 106 ? 1.679 -4.477 -6.575 1.00 45.31 122 THR A N 1
ATOM 800 C CA . THR A 1 106 ? 2.034 -5.108 -5.306 1.00 47.60 122 THR A CA 1
ATOM 801 C C . THR A 1 106 ? 1.818 -4.163 -4.116 1.00 47.85 122 THR A C 1
ATOM 802 O O . THR A 1 106 ? 1.160 -3.145 -4.238 1.00 49.22 122 THR A O 1
ATOM 806 N N . LEU A 1 107 ? 2.248 -4.571 -2.933 1.00 51.25 123 LEU A N 1
ATOM 807 C CA . LEU A 1 107 ? 1.650 -4.078 -1.698 1.00 51.24 123 LEU A CA 1
ATOM 808 C C . LEU A 1 107 ? 2.389 -4.657 -0.466 1.00 52.49 123 LEU A C 1
ATOM 809 O O . LEU A 1 107 ? 2.490 -5.880 -0.319 1.00 52.58 123 LEU A O 1
ATOM 811 N N . GLY A 1 108 ? 3.157 -3.788 0.203 1.00 53.43 124 GLY A N 1
ATOM 812 C CA . GLY A 1 108 ? 3.550 -3.972 1.604 1.00 53.96 124 GLY A CA 1
ATOM 813 C C . GLY A 1 108 ? 2.405 -4.135 2.580 1.00 53.64 124 GLY A C 1
ATOM 814 O O . GLY A 1 108 ? 2.507 -4.954 3.501 1.00 55.96 124 GLY A O 1
ATOM 815 N N . ILE A 1 109 ? 1.297 -3.410 2.360 1.00 52.59 125 ILE A N 1
ATOM 816 C CA . ILE A 1 109 ? -0.024 -3.765 2.958 1.00 52.06 125 ILE A CA 1
ATOM 817 C C . ILE A 1 109 ? -0.516 -5.076 2.335 1.00 51.29 125 ILE A C 1
ATOM 818 O O . ILE A 1 109 ? -0.378 -5.260 1.122 1.00 51.30 125 ILE A O 1
ATOM 820 N N . LYS A 1 110 ? -1.053 -5.985 3.168 1.00 51.76 126 LYS A N 1
ATOM 821 C CA . LYS A 1 110 ? -1.544 -7.334 2.732 1.00 50.40 126 LYS A CA 1
ATOM 822 C C . LYS A 1 110 ? -2.944 -7.299 2.093 1.00 47.60 126 LYS A C 1
ATOM 823 O O . LYS A 1 110 ? -3.476 -8.338 1.701 1.00 45.86 126 LYS A O 1
ATOM 825 N N . GLU A 1 111 ? -3.559 -6.113 2.081 1.00 45.65 127 GLU A N 1
ATOM 826 C CA . GLU A 1 111 ? -4.905 -5.910 1.552 1.00 44.28 127 GLU A CA 1
ATOM 827 C C . GLU A 1 111 ? -5.255 -4.435 1.741 1.00 41.97 127 GLU A C 1
ATOM 828 O O . GLU A 1 111 ? -4.817 -3.801 2.698 1.00 38.33 127 GLU A O 1
ATOM 834 N N . ILE A 1 112 ? -5.987 -3.878 0.781 1.00 40.15 128 ILE A N 1
ATOM 835 C CA . ILE A 1 112 ? -6.613 -2.561 0.964 1.00 36.47 128 ILE A CA 1
ATOM 836 C C . ILE A 1 112 ? -7.630 -2.609 2.117 1.00 36.77 128 ILE A C 1
ATOM 837 O O . ILE A 1 112 ? -8.159 -3.662 2.435 1.00 37.40 128 ILE A O 1
ATOM 842 N N . PRO A 1 113 ? -7.882 -1.461 2.765 1.00 35.67 129 PRO A N 1
ATOM 843 C CA . PRO A 1 113 ? -8.824 -1.459 3.872 1.00 34.44 129 PRO A CA 1
ATOM 844 C C . PRO A 1 113 ? -10.232 -2.009 3.546 1.00 31.37 129 PRO A C 1
ATOM 845 O O . PRO A 1 113 ? -10.688 -1.987 2.398 1.00 22.42 129 PRO A O 1
ATOM 849 N N . GLN A 1 114 ? -10.952 -2.308 4.621 1.00 32.52 130 GLN A N 1
ATOM 850 C CA . GLN A 1 114 ? -12.340 -2.766 4.549 1.00 32.64 130 GLN A CA 1
ATOM 851 C C . GLN A 1 114 ? -13.349 -1.602 4.630 1.00 31.08 130 GLN A C 1
ATOM 852 O O . GLN A 1 114 ? -13.007 -0.510 5.058 1.00 31.09 130 GLN A O 1
ATOM 858 N N . ARG A 1 115 ? -14.531 -1.818 4.047 1.00 32.50 131 ARG A N 1
ATOM 859 C CA . ARG A 1 115 ? -15.720 -0.947 4.196 1.00 32.10 131 ARG A CA 1
ATOM 860 C C . ARG A 1 115 ? -15.643 0.254 3.266 1.00 30.28 131 ARG A C 1
ATOM 861 O O . ARG A 1 115 ? -15.235 0.073 2.121 1.00 30.59 131 ARG A O 1
ATOM 869 N N . ASP A 1 116 ? -16.014 1.445 3.740 1.00 29.54 132 ASP A N 1
ATOM 870 C CA . ASP A 1 116 ? -16.392 2.572 2.887 1.00 29.20 132 ASP A CA 1
ATOM 871 C C . ASP A 1 116 ? -15.370 3.651 3.085 1.00 27.22 132 ASP A C 1
ATOM 872 O O . ASP A 1 116 ? -15.330 4.272 4.151 1.00 27.36 132 ASP A O 1
ATOM 877 N N . TYR A 1 117 ? -14.632 3.975 2.029 1.00 24.14 133 TYR A N 1
ATOM 878 C CA . TYR A 1 117 ? -13.694 5.093 2.092 1.00 23.18 133 TYR A CA 1
ATOM 879 C C . TYR A 1 117 ? -13.349 5.621 0.678 1.00 19.94 133 TYR A C 1
ATOM 880 O O . TYR A 1 117 ? -13.692 5.007 -0.353 1.00 18.93 133 TYR A O 1
ATOM 889 N N . THR A 1 118 ? -12.692 6.766 0.655 1.00 18.52 134 THR A N 1
ATOM 890 C CA . THR A 1 118 ? -12.075 7.312 -0.564 1.00 19.58 134 THR A CA 1
ATOM 891 C C . THR A 1 118 ? -10.519 7.326 -0.529 1.00 19.61 134 THR A C 1
ATOM 892 O O . THR A 1 118 ? -9.906 7.563 0.507 1.00 20.16 134 THR A O 1
ATOM 896 N N . ILE A 1 119 ? -9.901 6.915 -1.628 1.00 19.70 135 ILE A N 1
ATOM 897 C CA . ILE A 1 119 ? -8.463 7.037 -1.764 1.00 23.40 135 ILE A CA 1
ATOM 898 C C . ILE A 1 119 ? -8.257 8.059 -2.831 1.00 21.90 135 ILE A C 1
ATOM 899 O O . ILE A 1 119 ? -8.701 7.837 -3.957 1.00 22.19 135 ILE A O 1
ATOM 904 N N . THR A 1 120 ? -7.682 9.206 -2.462 1.00 23.80 136 THR A N 1
ATOM 905 C CA . THR A 1 120 ? -7.084 10.153 -3.430 1.00 21.54 136 THR A CA 1
ATOM 906 C C . THR A 1 120 ? -5.616 9.793 -3.754 1.00 22.70 136 THR A C 1
ATOM 907 O O . THR A 1 120 ? -4.767 9.662 -2.838 1.00 22.36 136 THR A O 1
ATOM 911 N N . ALA A 1 121 ? -5.345 9.558 -5.038 1.00 21.34 137 ALA A N 1
ATOM 912 C CA . ALA A 1 121 ? -4.024 9.140 -5.525 1.00 20.60 137 ALA A CA 1
ATOM 913 C C . ALA A 1 121 ? -3.586 10.174 -6.510 1.00 19.98 137 ALA A C 1
ATOM 914 O O . ALA A 1 121 ? -4.117 10.257 -7.623 1.00 21.92 137 ALA A O 1
ATOM 916 N N . ARG A 1 122 ? -2.635 10.990 -6.107 1.00 22.05 138 ARG A N 1
ATOM 917 C CA . ARG A 1 122 ? -2.122 12.044 -6.977 1.00 21.55 138 ARG A CA 1
ATOM 918 C C . ARG A 1 122 ? -0.692 11.761 -7.386 1.00 22.92 138 ARG A C 1
ATOM 919 O O . ARG A 1 122 ? 0.197 11.675 -6.510 1.00 25.84 138 ARG A O 1
ATOM 927 N N . LEU A 1 123 ? -0.456 11.655 -8.701 1.00 20.67 139 LEU A N 1
ATOM 928 C CA . LEU A 1 123 ? 0.914 11.598 -9.232 1.00 22.61 139 LEU A CA 1
ATOM 929 C C . LEU A 1 123 ? 1.396 13.017 -9.643 1.00 23.32 139 LEU A C 1
ATOM 930 O O . LEU A 1 123 ? 0.632 13.773 -10.282 1.00 25.97 139 LEU A O 1
ATOM 935 N N . THR A 1 124 ? 2.635 13.364 -9.273 1.00 21.71 140 THR A N 1
ATOM 936 C CA . THR A 1 124 ? 3.269 14.639 -9.684 1.00 23.34 140 THR A CA 1
ATOM 937 C C . THR A 1 124 ? 4.700 14.406 -10.217 1.00 24.41 140 THR A C 1
ATOM 938 O O . THR A 1 124 ? 5.187 13.296 -10.189 1.00 24.97 140 THR A O 1
ATOM 942 N N . ASN A 1 125 ? 5.373 15.420 -10.746 1.00 28.26 141 ASN A N 1
ATOM 943 C CA . ASN A 1 125 ? 6.659 15.153 -11.425 1.00 30.64 141 ASN A CA 1
ATOM 944 C C . ASN A 1 125 ? 7.820 15.970 -10.869 1.00 36.17 141 ASN A C 1
ATOM 945 O O . ASN A 1 125 ? 7.726 16.445 -9.729 1.00 38.56 141 ASN A O 1
ATOM 950 N N . GLU A 1 126 ? 8.949 16.010 -11.593 1.00 38.02 142 GLU A N 1
ATOM 951 C CA . GLU A 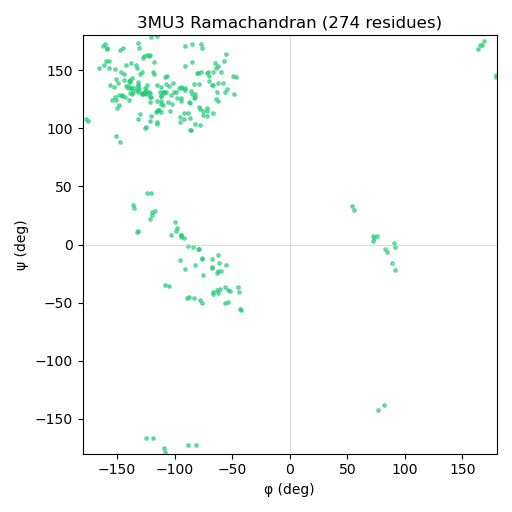1 126 ? 10.101 16.851 -11.213 1.00 43.39 142 GLU A CA 1
ATOM 952 C C . GLU A 1 126 ? 9.731 18.270 -10.793 1.00 45.90 142 GLU A C 1
ATOM 953 O O . GLU A 1 126 ? 10.342 18.814 -9.882 1.00 52.21 142 GLU A O 1
ATOM 959 N N . ASP A 1 127 ? 8.738 18.862 -11.442 1.00 44.53 143 ASP A N 1
ATOM 960 C CA . ASP A 1 127 ? 8.334 20.219 -11.132 1.00 45.82 143 ASP A CA 1
ATOM 961 C C . ASP A 1 127 ? 7.121 20.324 -10.213 1.00 44.74 143 ASP A C 1
ATOM 962 O O . ASP A 1 127 ? 6.547 21.391 -10.104 1.00 47.22 143 ASP A O 1
ATOM 967 N N . ARG A 1 128 ? 6.679 19.236 -9.595 1.00 42.46 144 ARG A N 1
ATOM 968 C CA . ARG A 1 128 ? 5.502 19.289 -8.720 1.00 40.90 144 ARG A CA 1
ATOM 969 C C . ARG A 1 128 ? 4.194 19.429 -9.495 1.00 37.84 144 ARG A C 1
ATOM 970 O O . ARG A 1 128 ? 3.133 19.652 -8.892 1.00 37.93 144 ARG A O 1
ATOM 978 N N . ALA A 1 129 ? 4.273 19.366 -10.824 1.00 35.63 145 ALA A N 1
ATOM 979 C CA . ALA A 1 129 ? 3.101 19.459 -11.689 1.00 32.35 145 ALA A CA 1
ATOM 980 C C . ALA A 1 129 ? 2.298 18.174 -11.573 1.00 30.12 145 ALA A C 1
ATOM 981 O O . ALA A 1 129 ? 2.861 17.092 -11.374 1.00 29.82 145 ALA A O 1
ATOM 983 N N . THR A 1 130 ? 0.987 18.291 -11.699 1.00 29.40 146 THR A N 1
ATOM 984 C CA . THR A 1 130 ? 0.100 17.128 -11.614 1.00 28.04 146 THR A CA 1
ATOM 985 C C . THR A 1 130 ? 0.105 16.349 -12.936 1.00 25.38 146 THR A C 1
ATOM 986 O O . THR A 1 130 ? -0.103 16.923 -13.985 1.00 26.79 146 THR A O 1
ATOM 990 N N . VAL A 1 131 ? 0.536 15.090 -12.873 1.00 23.26 147 VAL A N 1
ATOM 991 C CA . VAL A 1 131 ? 0.537 14.195 -14.013 1.00 23.10 147 VAL A CA 1
ATOM 992 C C . VAL A 1 131 ? -0.812 13.466 -14.078 1.00 22.46 147 VAL A C 1
ATOM 993 O O . VAL A 1 131 ? -1.304 13.185 -15.146 1.00 24.21 147 VAL A O 1
ATOM 997 N N . ALA A 1 132 ? -1.277 12.964 -12.934 1.00 22.80 148 ALA A N 1
ATOM 998 C CA . ALA A 1 132 ? -2.577 12.256 -12.837 1.00 22.74 148 ALA A CA 1
ATOM 999 C C . ALA A 1 132 ? -3.017 12.352 -11.404 1.00 23.27 148 ALA A C 1
ATOM 1000 O O . ALA A 1 132 ? -2.189 12.590 -10.516 1.00 25.91 148 ALA A O 1
ATOM 1002 N N . CYS A 1 133 ? -4.327 12.319 -11.222 1.00 23.99 149 CYS A N 1
ATOM 1003 C CA . CYS A 1 133 ? -4.990 12.439 -9.917 1.00 25.21 149 CYS A CA 1
ATOM 1004 C C . CYS A 1 133 ? -6.327 11.650 -10.009 1.00 25.49 149 CYS A C 1
ATOM 1005 O O . CYS A 1 133 ? -7.153 11.942 -10.862 1.00 26.40 149 CYS A O 1
ATOM 1008 N N . ALA A 1 134 ? -6.543 10.690 -9.116 1.00 25.72 150 ALA A N 1
ATOM 1009 C CA . ALA A 1 134 ? -7.822 9.966 -9.018 1.00 24.88 150 ALA A CA 1
ATOM 1010 C C . ALA A 1 134 ? -8.366 10.106 -7.585 1.00 24.75 150 ALA A C 1
ATOM 1011 O O . ALA A 1 134 ? -7.572 10.056 -6.627 1.00 22.60 150 ALA A O 1
ATOM 1013 N N . ASP A 1 135 ? -9.692 10.351 -7.454 1.00 24.97 151 ASP A N 1
ATOM 1014 C CA . ASP A 1 135 ? -10.497 9.974 -6.253 1.00 23.90 151 ASP A CA 1
ATOM 1015 C C . ASP A 1 135 ? -11.060 8.606 -6.519 1.00 20.90 151 ASP A C 1
ATOM 1016 O O . ASP A 1 135 ? -11.903 8.478 -7.373 1.00 20.77 151 ASP A O 1
ATOM 1021 N N . PHE A 1 136 ? -10.564 7.571 -5.853 1.00 21.54 152 PHE A N 1
ATOM 1022 C CA . PHE A 1 136 ? -11.243 6.248 -5.859 1.00 20.04 152 PHE A CA 1
ATOM 1023 C C . PHE A 1 136 ? -12.234 6.112 -4.707 1.00 21.34 152 PHE A C 1
ATOM 1024 O O . PHE A 1 136 ? -11.902 6.478 -3.567 1.00 22.47 152 PHE A O 1
ATOM 1032 N N . THR A 1 137 ? -13.448 5.601 -5.003 1.00 23.66 153 THR A N 1
ATOM 1033 C CA . THR A 1 137 ? -14.490 5.330 -3.988 1.00 21.65 153 THR A CA 1
ATOM 1034 C C . THR A 1 137 ? -14.542 3.860 -3.743 1.00 22.65 153 THR A C 1
ATOM 1035 O O . THR A 1 137 ? -14.760 3.089 -4.673 1.00 26.26 153 THR A O 1
ATOM 1039 N N . VAL A 1 138 ? -14.201 3.447 -2.526 1.00 23.03 154 VAL A N 1
ATOM 1040 C CA . VAL A 1 138 ? -14.212 2.043 -2.190 1.00 20.04 154 VAL A CA 1
ATOM 1041 C C . VAL A 1 138 ? -15.352 1.675 -1.227 1.00 24.52 154 VAL A C 1
ATOM 1042 O O . VAL A 1 138 ? -15.622 2.377 -0.242 1.00 24.16 154 VAL A O 1
ATOM 1046 N N . LYS A 1 139 ? -16.091 0.628 -1.586 1.00 27.48 155 LYS A N 1
ATOM 1047 C CA . LYS A 1 139 ? -16.926 -0.090 -0.636 1.00 27.52 155 LYS A CA 1
ATOM 1048 C C . LYS A 1 139 ? -16.541 -1.579 -0.676 1.00 27.67 155 LYS A C 1
ATOM 1049 O O . LYS A 1 139 ? -16.944 -2.327 -1.590 1.00 24.67 155 LYS A O 1
ATOM 1055 N N . ASN A 1 140 ? -15.756 -1.985 0.330 1.00 27.76 156 ASN A N 1
ATOM 1056 C CA . ASN A 1 140 ? -15.182 -3.313 0.405 1.00 28.15 156 ASN A CA 1
ATOM 1057 C C . ASN A 1 140 ? -15.743 -4.085 1.602 1.00 29.91 156 ASN A C 1
ATOM 1058 O O . ASN A 1 140 ? -15.339 -3.855 2.761 1.00 31.53 156 ASN A O 1
ATOM 1063 N N . TYR A 1 141 ? -16.659 -5.011 1.318 1.00 30.74 157 TYR A N 1
ATOM 1064 C CA . TYR A 1 141 ? -17.169 -5.971 2.299 1.00 32.40 157 TYR A CA 1
ATOM 1065 C C . TYR A 1 141 ? -16.823 -7.394 1.895 1.00 34.36 157 TYR A C 1
ATOM 1066 O O . TYR A 1 141 ? -17.548 -8.301 2.238 1.00 36.05 157 TYR A O 1
ATOM 1075 N N . LEU A 1 142 ? -15.724 -7.601 1.185 1.00 34.09 158 LEU A N 1
ATOM 1076 C CA . LEU A 1 142 ? -15.403 -8.940 0.688 1.00 38.78 158 LEU A CA 1
ATOM 1077 C C . LEU A 1 142 ? -14.853 -9.824 1.811 1.00 43.97 158 LEU A C 1
ATOM 1078 O O . LEU A 1 142 ? -15.288 -10.972 1.972 1.00 47.40 158 LEU A O 1
ATOM 1083 N N . ASP A 1 143 ? -13.860 -9.324 2.553 1.00 47.16 159 ASP A N 1
ATOM 1084 C CA . ASP A 1 143 ? -13.193 -10.140 3.589 1.00 51.95 159 ASP A CA 1
ATOM 1085 C C . ASP A 1 143 ? -14.209 -10.569 4.655 1.00 55.14 159 ASP A C 1
ATOM 1086 O O . ASP A 1 143 ? -13.951 -11.483 5.438 1.00 58.55 159 ASP A O 1
ATOM 1088 N N . TYR A 1 144 ? -15.363 -9.891 4.657 1.00 54.90 160 TYR A N 1
ATOM 1089 C CA . TYR A 1 144 ? -16.632 -10.434 5.134 1.00 55.63 160 TYR A CA 1
ATOM 1090 C C . TYR A 1 144 ? -17.300 -11.422 4.173 1.00 55.90 160 TYR A C 1
ATOM 1091 O O . TYR A 1 144 ? -18.431 -11.852 4.420 1.00 56.09 160 TYR A O 1
ATOM 1100 N N . GLU B 1 5 ? 3.379 -17.670 -25.212 1.00 37.19 21 GLU B N 1
ATOM 1101 C CA . GLU B 1 5 ? 2.492 -17.318 -24.074 1.00 38.88 21 GLU B CA 1
ATOM 1102 C C . GLU B 1 5 ? 3.010 -16.146 -23.207 1.00 35.46 21 GLU B C 1
ATOM 1103 O O . GLU B 1 5 ? 2.339 -15.810 -22.223 1.00 41.10 21 GLU B O 1
ATOM 1109 N N . TRP B 1 6 ? 4.145 -15.504 -23.533 1.00 28.43 22 TRP B N 1
ATOM 1110 C CA . TRP B 1 6 ? 4.522 -14.242 -22.826 1.00 25.47 22 TRP B CA 1
ATOM 1111 C C . TRP B 1 6 ? 3.559 -13.136 -23.268 1.00 22.44 22 TRP B C 1
ATOM 1112 O O . TRP B 1 6 ? 3.198 -13.082 -24.427 1.00 23.33 22 TRP B O 1
ATOM 1123 N N . PRO B 1 7 ? 3.133 -12.262 -22.352 1.00 23.57 23 PRO B N 1
ATOM 1124 C CA . PRO B 1 7 ? 2.223 -11.154 -22.757 1.00 23.26 23 PRO B CA 1
ATOM 1125 C C . PRO B 1 7 ? 2.813 -10.225 -23.816 1.00 20.77 23 PRO B C 1
ATOM 1126 O O . PRO B 1 7 ? 4.023 -10.083 -23.901 1.00 20.80 23 PRO B O 1
ATOM 1130 N N . THR B 1 8 ? 1.967 -9.668 -24.673 1.00 20.80 24 THR B N 1
ATOM 1131 C CA . THR B 1 8 ? 2.409 -8.636 -25.596 1.00 18.65 24 THR B CA 1
ATOM 1132 C C . THR B 1 8 ? 2.368 -7.224 -24.935 1.00 19.80 24 THR B C 1
ATOM 1133 O O . THR B 1 8 ? 1.355 -6.801 -24.373 1.00 23.33 24 THR B O 1
ATOM 1137 N N . HIS B 1 9 ? 3.455 -6.496 -25.030 1.00 18.80 25 HIS B N 1
ATOM 1138 C CA . HIS B 1 9 ? 3.611 -5.269 -24.271 1.00 19.64 25 HIS B CA 1
ATOM 1139 C C . HIS B 1 9 ? 3.477 -4.123 -25.256 1.00 19.59 25 HIS B C 1
ATOM 1140 O O . HIS B 1 9 ? 3.945 -4.229 -26.388 1.00 18.41 25 HIS B O 1
ATOM 1147 N N . THR B 1 10 ? 2.761 -3.086 -24.854 1.00 19.75 26 THR B N 1
ATOM 1148 C CA . THR B 1 10 ? 2.631 -1.880 -25.636 1.00 20.04 26 THR B CA 1
ATOM 1149 C C . THR B 1 10 ? 3.792 -0.970 -25.291 1.00 20.56 26 THR B C 1
ATOM 1150 O O . THR B 1 10 ? 3.861 -0.491 -24.179 1.00 21.89 26 THR B O 1
ATOM 1154 N N . VAL B 1 11 ? 4.739 -0.809 -26.224 1.00 22.10 27 VAL B N 1
ATOM 1155 C CA . VAL B 1 11 ? 5.763 0.283 -26.188 1.00 19.88 27 VAL B CA 1
ATOM 1156 C C . VAL B 1 11 ? 5.163 1.625 -26.650 1.00 21.23 27 VAL B C 1
ATOM 1157 O O . VAL B 1 11 ? 5.275 2.645 -25.950 1.00 19.63 27 VAL B O 1
ATOM 1161 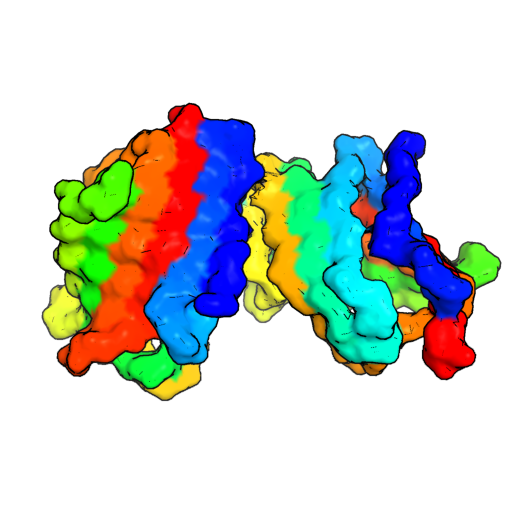N N . CYS B 1 12 ? 4.450 1.600 -27.788 1.00 21.10 28 CYS B N 1
ATOM 1162 C CA . CYS B 1 12 ? 3.793 2.808 -28.336 1.00 20.38 28 CYS B CA 1
ATOM 1163 C C . CYS B 1 12 ? 2.385 2.479 -28.842 1.00 19.96 28 CYS B C 1
ATOM 1164 O O . CYS B 1 12 ? 2.168 1.412 -29.417 1.00 15.33 28 CYS B O 1
ATOM 1167 N N . LYS B 1 13 ? 1.468 3.428 -28.634 1.00 19.07 29 LYS B N 1
ATOM 1168 C CA . LYS B 1 13 ? 0.185 3.470 -29.291 1.00 20.09 29 LYS B CA 1
ATOM 1169 C C . LYS B 1 13 ? -0.284 4.955 -29.405 1.00 22.81 29 LYS B C 1
ATOM 1170 O O . LYS B 1 13 ? -0.802 5.580 -28.435 1.00 20.03 29 LYS B O 1
ATOM 1176 N N . GLU B 1 14 ? 0.047 5.528 -30.561 1.00 25.27 30 GLU B N 1
ATOM 1177 C CA . GLU B 1 14 ? -0.163 6.948 -30.868 1.00 29.45 30 GLU B CA 1
ATOM 1178 C C . GLU B 1 14 ? -1.079 6.935 -32.087 1.00 33.16 30 GLU B C 1
ATOM 1179 O O . GLU B 1 14 ? -1.249 5.876 -32.717 1.00 34.77 30 GLU B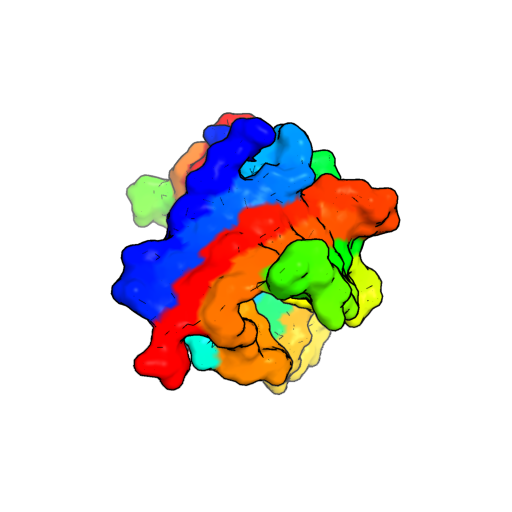 O 1
ATOM 1185 N N . GLU B 1 15 ? -1.441 8.125 -32.554 1.00 34.62 31 GLU B N 1
ATOM 1186 C CA . GLU B 1 15 ? -2.374 8.274 -33.676 1.00 40.08 31 GLU B CA 1
ATOM 1187 C C . GLU B 1 15 ? -1.936 7.481 -34.925 1.00 39.19 31 GLU B C 1
ATOM 1188 O O . GLU B 1 15 ? -2.747 6.764 -35.567 1.00 41.43 31 GLU B O 1
ATOM 1194 N N . ASN B 1 16 ? -0.680 7.657 -35.301 1.00 33.86 32 ASN B N 1
ATOM 1195 C CA . ASN B 1 16 ? -0.200 7.038 -36.502 1.00 33.64 32 ASN B CA 1
ATOM 1196 C C . ASN B 1 16 ? 0.993 6.103 -36.258 1.00 30.11 32 ASN B C 1
ATOM 1197 O O . ASN B 1 16 ? 1.745 5.796 -37.175 1.00 30.35 32 ASN B O 1
ATOM 1202 N N . LEU B 1 17 ? 1.130 5.636 -35.016 1.00 24.44 33 LEU B N 1
ATOM 1203 C CA . LEU B 1 17 ? 2.270 4.844 -34.601 1.00 25.27 33 LEU B CA 1
ATOM 1204 C C . LEU B 1 17 ? 1.835 3.841 -33.520 1.00 23.67 33 LEU B C 1
ATOM 1205 O O . LEU B 1 17 ? 1.284 4.243 -32.482 1.00 21.69 33 LEU B O 1
ATOM 1210 N N . GLU B 1 18 ? 2.014 2.552 -33.812 1.00 22.89 34 GLU B N 1
ATOM 1211 C CA . GLU B 1 18 ? 1.927 1.523 -32.802 1.00 22.70 34 GLU B CA 1
ATOM 1212 C C . GLU B 1 18 ? 3.184 0.693 -32.836 1.00 22.59 34 GLU B C 1
ATOM 1213 O O . GLU B 1 18 ? 3.629 0.271 -33.914 1.00 25.58 34 GLU B O 1
ATOM 1219 N N . ILE B 1 19 ? 3.784 0.498 -31.658 1.00 22.95 35 ILE B N 1
ATOM 1220 C CA . ILE B 1 19 ? 4.797 -0.543 -31.440 1.00 21.48 35 ILE B CA 1
ATOM 1221 C C . ILE B 1 19 ? 4.478 -1.471 -30.280 1.00 21.37 35 ILE B C 1
ATOM 1222 O O . ILE B 1 19 ? 4.179 -1.033 -29.172 1.00 21.42 35 ILE B O 1
ATOM 1227 N N . TYR B 1 20 ? 4.592 -2.767 -30.547 1.00 22.20 36 TYR B N 1
ATOM 1228 C CA . TYR B 1 20 ? 4.340 -3.805 -29.562 1.00 21.75 36 TYR B CA 1
ATOM 1229 C C . TYR B 1 20 ? 5.533 -4.734 -29.590 1.00 21.11 36 TYR B C 1
ATOM 1230 O O . TYR B 1 20 ? 6.099 -4.977 -30.654 1.00 19.15 36 TYR B O 1
ATOM 1239 N N . TYR B 1 21 ? 5.888 -5.298 -28.436 1.00 18.17 37 TYR B N 1
ATOM 1240 C CA . TYR B 1 21 ? 6.758 -6.457 -28.447 1.00 17.69 37 TYR B CA 1
ATOM 1241 C C . TYR B 1 21 ? 6.206 -7.645 -27.667 1.00 19.20 37 TYR B C 1
ATOM 1242 O O . TYR B 1 21 ? 5.417 -7.477 -26.742 1.00 20.59 37 TYR B O 1
ATOM 1251 N N . LYS B 1 22 ? 6.772 -8.817 -27.960 1.00 19.83 38 LYS B N 1
ATOM 1252 C CA . LYS B 1 22 ? 6.600 -10.042 -27.173 1.00 21.62 38 LYS B CA 1
ATOM 1253 C C . LYS B 1 22 ? 7.972 -10.730 -27.103 1.00 21.29 38 LYS B C 1
ATOM 1254 O O . LYS B 1 22 ? 8.586 -11.019 -28.152 1.00 21.26 38 LYS B O 1
ATOM 1260 N N . SER B 1 23 ? 8.405 -11.109 -25.905 1.00 20.36 39 SER B N 1
ATOM 1261 C CA . SER B 1 23 ? 9.583 -11.970 -25.778 1.00 18.70 39 SER B CA 1
ATOM 1262 C C . SER B 1 23 ? 9.337 -13.344 -26.416 1.00 20.26 39 SER B C 1
ATOM 1263 O O . SER B 1 23 ? 8.326 -13.963 -26.181 1.00 19.64 39 SER B O 1
ATOM 1266 N N . CYS B 1 24 ? 10.213 -13.737 -27.329 1.00 23.78 40 CYS B N 1
ATOM 1267 C CA . CYS B 1 24 ? 10.277 -15.099 -27.870 1.00 25.35 40 CYS B CA 1
ATOM 1268 C C . CYS B 1 24 ? 11.394 -15.923 -27.204 1.00 27.62 40 CYS B C 1
ATOM 1269 O O . CYS B 1 24 ? 11.826 -16.915 -27.743 1.00 31.93 40 CYS B O 1
ATOM 1272 N N . ASP B 1 25 ? 11.875 -15.514 -26.038 1.00 28.39 41 ASP B N 1
ATOM 1273 C CA . ASP B 1 25 ? 12.736 -16.370 -25.223 1.00 27.46 41 ASP B CA 1
ATOM 1274 C C . ASP B 1 25 ? 11.851 -17.074 -24.215 1.00 27.70 41 ASP B C 1
ATOM 1275 O O . ASP B 1 25 ? 11.347 -16.440 -23.313 1.00 25.29 41 ASP B O 1
ATOM 1280 N N . PRO B 1 26 ? 11.655 -18.398 -24.359 1.00 28.99 42 PRO B N 1
ATOM 1281 C CA . PRO B 1 26 ? 10.713 -19.093 -23.493 1.00 30.30 42 PRO B CA 1
ATOM 1282 C C . PRO B 1 26 ? 11.041 -19.007 -22.006 1.00 32.70 42 PRO B C 1
ATOM 1283 O O . PRO B 1 26 ? 10.138 -19.157 -21.195 1.00 35.01 42 PRO B O 1
ATOM 1287 N N . GLN B 1 27 ? 12.306 -18.747 -21.666 1.00 32.57 43 GLN B N 1
ATOM 1288 C CA . GLN B 1 27 ? 12.756 -18.645 -20.277 1.00 34.45 43 GLN B CA 1
ATOM 1289 C C . GLN B 1 27 ? 12.146 -17.440 -19.588 1.00 33.12 43 GLN B C 1
ATOM 1290 O O . GLN B 1 27 ? 11.758 -17.541 -18.423 1.00 35.07 43 GLN B O 1
ATOM 1296 N N . GLN B 1 28 ? 12.066 -16.304 -20.292 1.00 29.55 44 GLN B N 1
ATOM 1297 C CA . GLN B 1 28 ? 11.707 -15.038 -19.642 1.00 30.01 44 GLN B CA 1
ATOM 1298 C C . GLN B 1 28 ? 11.131 -13.943 -20.520 1.00 25.98 44 GLN B C 1
ATOM 1299 O O . GLN B 1 28 ? 11.394 -13.876 -21.726 1.00 23.29 44 GLN B O 1
ATOM 1305 N N . ASP B 1 29 ? 10.416 -13.035 -19.856 1.00 26.13 45 ASP B N 1
ATOM 1306 C CA . ASP B 1 29 ? 10.041 -11.722 -20.405 1.00 23.56 45 ASP B CA 1
ATOM 1307 C C . ASP B 1 29 ? 11.131 -10.693 -20.039 1.00 22.48 45 ASP B C 1
ATOM 1308 O O . ASP B 1 29 ? 12.051 -10.997 -19.275 1.00 19.88 45 ASP B O 1
ATOM 1313 N N . PHE B 1 30 ? 11.026 -9.498 -20.618 1.00 22.35 46 PHE B N 1
ATOM 1314 C CA . PHE B 1 30 ? 11.927 -8.395 -20.325 1.00 21.58 46 PHE B CA 1
ATOM 1315 C C . PHE B 1 30 ? 11.178 -7.084 -20.446 1.00 21.18 46 PHE B C 1
ATOM 1316 O O . PHE B 1 30 ? 10.107 -7.016 -21.061 1.00 21.71 46 PHE B O 1
ATOM 1324 N N . ALA B 1 31 ? 11.801 -6.022 -19.965 1.00 21.70 47 ALA B N 1
ATOM 1325 C CA . ALA B 1 31 ? 11.147 -4.724 -19.868 1.00 23.07 47 ALA B CA 1
ATOM 1326 C C . ALA B 1 31 ? 11.761 -3.807 -20.914 1.00 21.49 47 ALA B C 1
ATOM 1327 O O . ALA B 1 31 ? 12.961 -3.793 -21.076 1.00 25.54 47 ALA B O 1
ATOM 1329 N N . PHE B 1 32 ? 10.943 -3.120 -21.694 1.00 22.88 48 PHE B N 1
ATOM 1330 C CA . PHE B 1 32 ? 11.453 -2.211 -22.759 1.00 23.10 48 PHE B CA 1
ATOM 1331 C C . PHE B 1 32 ? 10.533 -1.008 -22.925 1.00 20.99 48 PHE B C 1
ATOM 1332 O O . PHE B 1 32 ? 9.347 -1.107 -22.745 1.00 24.91 48 PHE B O 1
ATOM 1340 N N . SER B 1 33 ? 11.075 0.129 -23.286 1.00 21.19 49 SER B N 1
ATOM 1341 C CA . SER B 1 33 ? 10.284 1.331 -23.367 1.00 19.69 49 SER B CA 1
ATOM 1342 C C . SER B 1 33 ? 11.064 2.369 -24.128 1.00 20.93 49 SER B C 1
ATOM 1343 O O . SER B 1 33 ? 12.297 2.343 -24.119 1.00 19.57 49 SER B O 1
ATOM 1346 N N . ILE B 1 34 ? 10.354 3.279 -24.797 1.00 21.06 50 ILE B N 1
ATOM 1347 C CA . ILE B 1 34 ? 10.994 4.304 -25.626 1.00 21.54 50 ILE B CA 1
ATOM 1348 C C . ILE B 1 34 ? 10.512 5.579 -25.015 1.00 21.86 50 ILE B C 1
ATOM 1349 O O . ILE B 1 34 ? 9.308 5.784 -24.890 1.00 24.68 50 ILE B O 1
ATOM 1354 N N . ASP B 1 35 ? 11.423 6.492 -24.739 1.00 23.10 51 ASP B N 1
ATOM 1355 C CA . ASP B 1 35 ? 11.059 7.725 -24.054 1.00 23.76 51 ASP B CA 1
ATOM 1356 C C . ASP B 1 35 ? 10.170 8.597 -24.904 1.00 24.19 51 ASP B C 1
ATOM 1357 O O . ASP B 1 35 ? 9.265 9.244 -24.377 1.00 22.50 51 ASP B O 1
ATOM 1362 N N . ARG B 1 36 ? 10.501 8.709 -26.190 1.00 23.92 52 ARG B N 1
ATOM 1363 C CA . ARG B 1 36 ? 9.656 9.423 -27.135 1.00 24.92 52 ARG B CA 1
ATOM 1364 C C . ARG B 1 36 ? 9.400 8.598 -28.380 1.00 23.05 52 ARG B C 1
ATOM 1365 O O . ARG B 1 36 ? 10.274 8.462 -29.206 1.00 22.30 52 ARG B O 1
ATOM 1373 N N . CYS B 1 37 ? 8.154 8.173 -28.563 1.00 21.11 53 CYS B N 1
ATOM 1374 C CA . CYS B 1 37 ? 7.827 7.207 -29.555 1.00 22.21 53 CYS B CA 1
ATOM 1375 C C . CYS B 1 37 ? 8.155 7.625 -30.963 1.00 21.56 53 CYS B C 1
ATOM 1376 O O . CYS B 1 37 ? 8.713 6.846 -31.722 1.00 19.94 53 CYS B O 1
ATOM 1379 N N . SER B 1 38 ? 7.933 8.897 -31.249 1.00 22.61 54 SER B N 1
ATOM 1380 C CA . SER B 1 38 ? 8.050 9.422 -32.581 1.00 24.13 54 SER B CA 1
ATOM 1381 C C . SER B 1 38 ? 9.534 9.603 -32.954 1.00 26.33 54 SER B C 1
ATOM 1382 O O . SER B 1 38 ? 9.864 9.792 -34.132 1.00 29.61 54 SER B O 1
ATOM 1385 N N . ASP B 1 39 ? 10.453 9.498 -31.992 1.00 25.53 55 ASP B N 1
ATOM 1386 C CA . ASP B 1 39 ? 11.889 9.509 -32.350 1.00 25.70 55 ASP B CA 1
ATOM 1387 C C . ASP B 1 39 ? 12.366 8.272 -33.150 1.00 25.95 55 ASP B C 1
ATOM 1388 O O . ASP B 1 39 ? 13.349 8.387 -33.874 1.00 27.58 55 ASP B O 1
ATOM 1393 N N . VAL B 1 40 ? 11.615 7.161 -33.123 1.00 24.02 56 VAL B N 1
ATOM 1394 C CA . VAL B 1 40 ? 11.869 6.024 -34.032 1.00 25.89 56 VAL B CA 1
ATOM 1395 C C . VAL B 1 40 ? 11.882 6.332 -35.543 1.00 27.45 56 VAL B C 1
ATOM 1396 O O . VAL B 1 40 ? 12.369 5.504 -36.342 1.00 32.40 56 VAL B O 1
ATOM 1400 N N . THR B 1 41 ? 11.331 7.470 -35.928 1.00 28.48 57 THR B N 1
ATOM 1401 C CA . THR B 1 41 ? 11.368 7.904 -37.299 1.00 32.43 57 THR B CA 1
ATOM 1402 C C . THR B 1 41 ? 12.552 8.847 -37.579 1.00 34.30 57 THR B C 1
ATOM 1403 O O . THR B 1 41 ? 12.587 9.539 -38.622 1.00 35.15 57 THR B O 1
ATOM 1407 N N . THR B 1 42 ? 13.416 8.995 -36.578 1.00 33.69 58 THR B N 1
ATOM 1408 C CA . THR B 1 42 ? 14.677 9.669 -36.746 1.00 32.70 58 THR B CA 1
ATOM 1409 C C . THR B 1 42 ? 15.758 8.629 -36.690 1.00 33.42 58 THR B C 1
ATOM 1410 O O . THR B 1 42 ? 15.489 7.428 -36.525 1.00 28.70 58 THR B O 1
ATOM 1414 N N . HIS B 1 43 ? 16.991 9.107 -36.795 1.00 35.58 59 HIS B N 1
ATOM 1415 C CA . HIS B 1 43 ? 18.146 8.238 -36.822 1.00 37.17 59 HIS B CA 1
ATOM 1416 C C . HIS B 1 43 ? 18.637 7.840 -35.414 1.00 34.73 59 HIS B C 1
ATOM 1417 O O . HIS B 1 43 ? 19.537 7.009 -35.304 1.00 35.78 59 H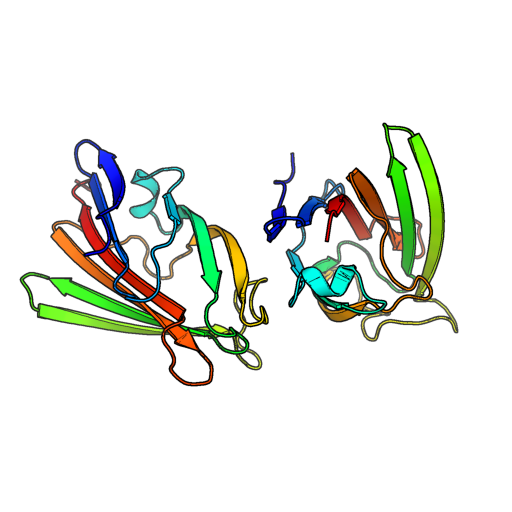IS B O 1
ATOM 1424 N N . THR B 1 44 ? 17.987 8.359 -34.359 1.00 30.64 60 THR B N 1
ATOM 1425 C CA . THR B 1 44 ? 18.289 7.965 -32.991 1.00 28.82 60 THR B CA 1
ATOM 1426 C C . THR B 1 44 ? 17.112 8.199 -32.045 1.00 29.29 60 THR B C 1
ATOM 1427 O O . THR B 1 44 ? 16.407 9.198 -32.153 1.00 31.36 60 THR B O 1
ATOM 1431 N N . PHE B 1 45 ? 16.868 7.233 -31.163 1.00 27.95 61 PHE B N 1
ATOM 1432 C CA . PHE B 1 45 ? 15.849 7.342 -30.117 1.00 26.76 61 PHE B CA 1
ATOM 1433 C C . PHE B 1 45 ? 16.359 6.683 -28.842 1.00 26.91 61 PHE B C 1
ATOM 1434 O O . PHE B 1 45 ? 17.125 5.748 -28.902 1.00 27.64 61 PHE B O 1
ATOM 1442 N N . ASP B 1 46 ? 15.840 7.128 -27.702 1.00 29.03 62 ASP B N 1
ATOM 1443 C CA . ASP B 1 46 ? 16.346 6.743 -26.387 1.00 27.99 62 ASP B CA 1
ATOM 1444 C C . ASP B 1 46 ? 15.446 5.684 -25.821 1.00 27.18 62 ASP B C 1
ATOM 1445 O O . ASP B 1 46 ? 14.239 5.840 -25.853 1.00 25.80 62 ASP B O 1
ATOM 1450 N N . ILE B 1 47 ? 16.043 4.595 -25.337 1.00 27.65 63 ILE B N 1
ATOM 1451 C CA . ILE B 1 47 ? 15.315 3.449 -24.831 1.00 26.03 63 ILE B CA 1
ATOM 1452 C C . ILE B 1 47 ? 15.676 3.134 -23.379 1.00 27.48 63 ILE B C 1
ATOM 1453 O O . ILE B 1 47 ? 16.636 3.677 -22.832 1.00 26.74 63 ILE B O 1
ATOM 1458 N N . ARG B 1 48 ? 14.812 2.355 -22.728 1.00 26.57 64 ARG B N 1
ATOM 1459 C CA . ARG B 1 48 ? 15.085 1.810 -21.404 1.00 26.34 64 ARG B CA 1
ATOM 1460 C C . ARG B 1 48 ? 14.746 0.363 -21.522 1.00 24.64 64 ARG B C 1
ATOM 1461 O O . ARG B 1 48 ? 13.667 0.032 -22.000 1.00 25.72 64 ARG B O 1
ATOM 1469 N N . ALA B 1 49 ? 15.602 -0.482 -20.967 1.00 22.85 65 ALA B N 1
ATOM 1470 C CA . ALA B 1 49 ? 15.408 -1.905 -21.006 1.00 22.12 65 ALA B CA 1
ATOM 1471 C C . ALA B 1 49 ? 16.054 -2.521 -19.780 1.00 21.39 65 ALA B C 1
ATOM 1472 O O . ALA B 1 49 ? 16.996 -1.954 -19.263 1.00 22.75 65 ALA B O 1
ATOM 1474 N N . ALA B 1 50 ? 15.397 -3.549 -19.234 1.00 20.08 66 ALA B N 1
ATOM 1475 C CA . ALA B 1 50 ? 15.850 -4.369 -18.103 1.00 21.01 66 ALA B CA 1
ATOM 1476 C C . ALA B 1 50 ? 15.532 -5.836 -18.395 1.00 21.12 66 ALA B C 1
ATOM 1477 O O . ALA B 1 50 ? 14.436 -6.149 -18.812 1.00 21.85 66 ALA B O 1
ATOM 1479 N N . MET B 1 51 ? 16.430 -6.727 -18.010 1.00 22.20 67 MET B N 1
ATOM 1480 C CA . MET B 1 51 ? 16.149 -8.171 -17.976 1.00 24.35 67 MET B CA 1
ATOM 1481 C C . MET B 1 51 ? 17.183 -8.820 -17.099 1.00 24.86 67 MET B C 1
ATOM 1482 O O . MET B 1 51 ? 18.256 -8.240 -16.902 1.00 28.78 67 MET B O 1
ATOM 1487 N N . VAL B 1 52 ? 16.952 -10.095 -16.805 1.00 24.59 68 VAL B N 1
ATOM 1488 C CA . VAL B 1 52 ? 17.895 -10.941 -16.119 1.00 26.23 68 VAL B CA 1
ATOM 1489 C C . VAL B 1 52 ? 18.675 -11.692 -17.175 1.00 27.70 68 VAL B C 1
ATOM 1490 O O . VAL B 1 52 ? 18.076 -12.251 -18.091 1.00 29.46 68 VAL B O 1
ATOM 1494 N N . LEU B 1 53 ? 20.005 -11.618 -17.141 1.00 29.51 69 LEU B N 1
ATOM 1495 C CA . LEU B 1 53 ? 20.827 -12.511 -17.980 1.00 32.51 69 LEU B CA 1
ATOM 1496 C C . LEU B 1 53 ? 20.810 -13.970 -17.487 1.00 33.30 69 LEU B C 1
ATOM 1497 O O . LEU B 1 53 ? 21.292 -14.273 -16.380 1.00 33.64 69 LEU B O 1
ATOM 1502 N N . ARG B 1 54 ? 20.248 -14.860 -18.305 1.00 33.11 70 ARG B N 1
ATOM 1503 C CA . ARG B 1 54 ? 20.342 -16.319 -18.068 1.00 36.25 70 ARG B CA 1
ATOM 1504 C C . ARG B 1 54 ? 21.649 -16.926 -18.571 1.00 37.27 70 ARG B C 1
ATOM 1505 O O . ARG B 1 54 ? 21.923 -18.089 -18.312 1.00 39.38 70 ARG B O 1
ATOM 1513 N N . GLN B 1 55 ? 22.342 -16.207 -19.451 1.00 37.06 71 GLN B N 1
ATOM 1514 C CA . GLN B 1 55 ? 23.630 -16.622 -19.989 1.00 37.92 71 GLN B CA 1
ATOM 1515 C C . GLN B 1 55 ? 24.664 -15.526 -19.731 1.00 38.91 71 GLN B C 1
ATOM 1516 O O . GLN B 1 55 ? 24.322 -14.351 -19.524 1.00 35.41 71 GLN B O 1
ATOM 1522 N N . SER B 1 56 ? 25.936 -15.893 -19.845 1.00 41.82 72 SER B N 1
ATOM 1523 C CA . SER B 1 56 ? 27.011 -14.904 -19.894 1.00 43.43 72 SER B CA 1
ATOM 1524 C C . SER B 1 56 ? 27.001 -14.152 -21.217 1.00 42.71 72 SER B C 1
ATOM 1525 O O . SER B 1 56 ? 26.654 -14.729 -22.262 1.00 40.79 72 SER B O 1
ATOM 1528 N N . ILE B 1 57 ? 27.422 -12.884 -21.155 1.00 41.72 73 ILE B N 1
ATOM 1529 C CA . ILE B 1 57 ? 27.620 -12.048 -22.332 1.00 40.68 73 ILE B CA 1
ATOM 1530 C C . ILE B 1 57 ? 29.061 -11.552 -22.446 1.00 42.09 73 ILE B C 1
ATOM 1531 O O . ILE B 1 57 ? 29.311 -10.377 -22.745 1.00 43.58 73 ILE B O 1
ATOM 1536 N N . LYS B 1 58 ? 29.998 -12.467 -22.214 1.00 44.14 74 LYS B N 1
ATOM 1537 C CA . LYS B 1 58 ? 31.363 -12.389 -22.728 1.00 45.18 74 LYS B CA 1
ATOM 1538 C C . LYS B 1 58 ? 31.332 -11.929 -24.150 1.00 44.23 74 LYS B C 1
ATOM 1539 O O . LYS B 1 58 ? 31.898 -10.880 -24.489 1.00 45.89 74 LYS B O 1
ATOM 1541 N N . GLU B 1 59 ? 30.597 -12.671 -24.967 1.00 40.04 75 GLU B N 1
ATOM 1542 C CA . GLU B 1 59 ? 30.296 -12.251 -26.336 1.00 37.55 75 GLU B CA 1
ATOM 1543 C C . GLU B 1 59 ? 28.792 -12.078 -26.559 1.00 34.55 75 GLU B C 1
ATOM 1544 O O . GLU B 1 59 ? 27.985 -12.799 -25.954 1.00 34.03 75 GLU B O 1
ATOM 1550 N N . LEU B 1 60 ? 28.432 -11.140 -27.441 1.00 29.69 76 LEU B N 1
ATOM 1551 C CA . LEU B 1 60 ? 27.036 -10.839 -27.735 1.00 27.16 76 LEU B CA 1
ATOM 1552 C C . LEU B 1 60 ? 26.867 -10.444 -29.191 1.00 26.01 76 LEU B C 1
ATOM 1553 O O . LEU B 1 60 ? 27.471 -9.473 -29.654 1.00 25.11 76 LEU B O 1
ATOM 1558 N N . TYR B 1 61 ? 25.914 -11.107 -29.838 1.00 24.74 77 TYR B N 1
ATOM 1559 C CA . TYR B 1 61 ? 25.559 -10.897 -31.252 1.00 24.76 77 TYR B CA 1
ATOM 1560 C C . TYR B 1 61 ? 24.044 -10.633 -31.395 1.00 22.66 77 TYR B C 1
ATOM 1561 O O . TYR B 1 61 ? 23.204 -11.314 -30.765 1.00 21.91 77 TYR B O 1
ATOM 1570 N N . ALA B 1 62 ? 23.714 -9.568 -32.106 1.00 21.02 78 ALA B N 1
ATOM 1571 C CA . ALA B 1 62 ? 22.313 -9.224 -32.401 1.00 20.22 78 ALA B CA 1
ATOM 1572 C C . ALA B 1 62 ? 22.078 -9.765 -33.778 1.00 20.81 78 ALA B C 1
ATOM 1573 O O . ALA B 1 62 ? 22.901 -9.524 -34.665 1.00 21.11 78 ALA B O 1
ATOM 1575 N N . LYS B 1 63 ? 21.046 -10.586 -33.933 1.00 23.68 79 LYS B N 1
ATOM 1576 C CA . LYS B 1 63 ? 20.408 -10.820 -35.255 1.00 24.94 79 LYS B CA 1
ATOM 1577 C C . LYS B 1 63 ? 19.053 -10.103 -35.351 1.00 22.22 79 LYS B C 1
ATOM 1578 O O . LYS B 1 63 ? 18.195 -10.294 -34.507 1.00 21.25 79 LYS B O 1
ATOM 1584 N N . VAL B 1 64 ? 18.901 -9.233 -36.342 1.00 23.39 80 VAL B N 1
ATOM 1585 C CA . VAL B 1 64 ? 17.672 -8.462 -36.550 1.00 22.60 80 VAL B CA 1
ATOM 1586 C C . VAL B 1 64 ? 17.034 -8.890 -37.892 1.00 25.25 80 VAL B C 1
ATOM 1587 O O . VAL B 1 64 ? 17.686 -8.797 -38.913 1.00 29.93 80 VAL B O 1
ATOM 1591 N N . ASP B 1 65 ? 15.847 -9.493 -37.895 1.00 24.28 81 ASP B N 1
ATOM 1592 C CA . ASP B 1 65 ? 15.143 -9.776 -39.153 1.00 25.16 81 ASP B CA 1
ATOM 1593 C C . ASP B 1 65 ? 13.935 -8.867 -39.318 1.00 26.03 81 ASP B C 1
ATOM 1594 O O . ASP B 1 65 ? 13.182 -8.657 -38.369 1.00 26.73 81 ASP B O 1
ATOM 1599 N N . LEU B 1 66 ? 13.652 -8.463 -40.552 1.00 26.70 82 LEU B N 1
ATOM 1600 C CA . LEU B 1 66 ? 12.429 -7.681 -40.845 1.00 26.75 82 LEU B CA 1
ATOM 1601 C C . LEU B 1 66 ? 11.484 -8.537 -41.667 1.00 27.61 82 LEU B C 1
ATOM 1602 O O . LEU B 1 66 ? 11.898 -9.099 -42.652 1.00 31.12 82 LEU B O 1
ATOM 1607 N N . ILE B 1 67 ? 10.236 -8.653 -41.235 1.00 26.81 83 ILE B N 1
ATOM 1608 C CA . ILE B 1 67 ? 9.263 -9.498 -41.879 1.00 28.04 83 ILE B CA 1
ATOM 1609 C C . ILE B 1 67 ? 8.074 -8.641 -42.312 1.00 27.89 83 ILE B C 1
ATOM 1610 O O . ILE B 1 67 ? 7.458 -7.992 -41.491 1.00 26.72 83 ILE B O 1
ATOM 1615 N N . ILE B 1 68 ? 7.772 -8.678 -43.612 1.00 30.14 84 ILE B N 1
ATOM 1616 C CA . ILE B 1 68 ? 6.659 -7.970 -44.236 1.00 32.00 84 ILE B CA 1
ATOM 1617 C C . ILE B 1 68 ? 5.837 -9.002 -44.971 1.00 35.58 84 ILE B C 1
ATOM 1618 O O . ILE B 1 68 ? 6.419 -9.905 -45.573 1.00 34.94 84 ILE B O 1
ATOM 1623 N N . ASN B 1 69 ? 4.510 -8.954 -44.780 1.00 38.10 85 ASN B N 1
ATOM 1624 C CA . ASN B 1 69 ? 3.549 -9.844 -45.462 1.00 42.30 85 ASN B CA 1
ATOM 1625 C C . ASN B 1 69 ? 3.885 -11.346 -45.236 1.00 42.53 85 ASN B C 1
ATOM 1626 O O . ASN B 1 69 ? 3.673 -12.209 -46.109 1.00 43.32 85 ASN B O 1
ATOM 1631 N N . GLY B 1 70 ? 4.492 -11.621 -44.070 1.00 41.34 86 GLY B N 1
ATOM 1632 C CA . GLY B 1 70 ? 4.920 -12.981 -43.669 1.00 40.57 86 GLY B CA 1
ATOM 1633 C C . GLY B 1 70 ? 6.262 -13.468 -44.204 1.00 40.36 86 GLY B C 1
ATOM 1634 O O . GLY B 1 70 ? 6.730 -14.564 -43.841 1.00 37.69 86 GLY B O 1
ATOM 1635 N N . LYS B 1 71 ? 6.887 -12.646 -45.054 1.00 40.79 87 LYS B N 1
ATOM 1636 C CA . LYS B 1 71 ? 8.181 -12.966 -45.686 1.00 40.23 87 LYS B CA 1
ATOM 1637 C C . LYS B 1 71 ? 9.347 -12.184 -45.059 1.00 36.10 87 LYS B C 1
ATOM 1638 O O . LYS B 1 71 ? 9.290 -10.948 -44.877 1.00 33.04 87 LYS B O 1
ATOM 1640 N N . THR B 1 72 ? 10.448 -12.894 -44.839 1.00 34.48 88 THR B N 1
ATOM 1641 C CA . THR B 1 72 ? 11.619 -12.292 -44.224 1.00 30.64 88 THR B CA 1
ATOM 1642 C C . THR B 1 72 ? 12.349 -11.578 -45.334 1.00 32.32 88 THR B C 1
ATOM 1643 O O . THR B 1 72 ? 12.954 -12.227 -46.203 1.00 34.15 88 THR B O 1
ATOM 1647 N N . VAL B 1 73 ? 12.224 -10.257 -45.369 1.00 31.70 89 VAL B N 1
ATOM 1648 C CA . VAL B 1 73 ? 12.807 -9.484 -46.474 1.00 33.23 89 VAL B CA 1
ATOM 1649 C C . VAL B 1 73 ? 14.182 -8.916 -46.208 1.00 34.45 89 VAL B C 1
ATOM 1650 O O . VAL B 1 73 ? 14.879 -8.564 -47.157 1.00 38.71 89 VAL B O 1
ATOM 1654 N N . LEU B 1 74 ? 14.620 -8.928 -44.941 1.00 31.88 90 LEU B N 1
ATOM 1655 C CA . LEU B 1 74 ? 15.958 -8.451 -44.538 1.00 29.54 90 LEU B CA 1
ATOM 1656 C C . LEU B 1 74 ? 16.436 -9.237 -43.322 1.00 29.87 90 LEU B C 1
ATOM 1657 O O . LEU B 1 74 ? 15.708 -9.439 -42.345 1.00 27.56 90 LEU B O 1
ATOM 1662 N N . SER B 1 75 ? 17.696 -9.590 -43.336 1.00 29.54 91 SER B N 1
ATOM 1663 C CA . SER B 1 75 ? 18.309 -10.180 -42.177 1.00 26.57 91 SER B CA 1
ATOM 1664 C C . SER B 1 75 ? 19.647 -9.536 -41.953 1.00 26.07 91 SER B C 1
ATOM 1665 O O . SER B 1 75 ? 20.430 -9.485 -42.881 1.00 28.57 91 SER B O 1
ATOM 1668 N N . TYR B 1 76 ? 19.950 -9.176 -40.708 1.00 24.70 92 TYR B N 1
ATOM 1669 C CA . TYR B 1 76 ? 21.136 -8.374 -40.380 1.00 27.34 92 TYR B CA 1
ATOM 1670 C C . TYR B 1 76 ? 21.774 -8.891 -39.083 1.00 25.57 92 TYR B C 1
ATOM 1671 O O . TYR B 1 76 ? 21.109 -8.890 -38.050 1.00 20.71 92 TYR B O 1
ATOM 1680 N N . SER B 1 77 ? 23.105 -9.028 -39.118 1.00 25.37 93 SER B N 1
ATOM 1681 C CA . SER B 1 77 ? 23.908 -9.445 -37.969 1.00 25.67 93 SER B CA 1
ATOM 1682 C C . SER B 1 77 ? 25.054 -8.483 -37.541 1.00 23.60 93 SER B C 1
ATOM 1683 O O . SER B 1 77 ? 25.754 -7.925 -38.379 1.00 24.72 93 SER B O 1
ATOM 1686 N N . GLU B 1 78 ? 25.063 -8.169 -36.242 1.00 21.34 94 GLU B N 1
ATOM 1687 C CA . GLU B 1 78 ? 26.021 -7.260 -35.600 1.00 22.52 94 GLU B CA 1
ATOM 1688 C C . GLU B 1 78 ? 26.583 -7.878 -34.320 1.00 21.57 94 GLU B C 1
ATOM 1689 O O . GLU B 1 78 ? 25.837 -8.412 -33.508 1.00 24.36 94 GLU B O 1
ATOM 1695 N N . THR B 1 79 ? 27.891 -7.808 -34.162 1.00 22.70 95 THR B N 1
ATOM 1696 C CA . THR B 1 79 ? 28.533 -8.118 -32.930 1.00 23.32 95 THR B CA 1
ATOM 1697 C C . THR B 1 79 ? 28.456 -6.912 -32.046 1.00 22.26 95 THR B C 1
ATOM 1698 O O . THR B 1 79 ? 28.845 -5.832 -32.432 1.00 23.23 95 THR B O 1
ATOM 1702 N N . LEU B 1 80 ? 27.958 -7.111 -30.854 1.00 21.39 96 LEU B N 1
ATOM 1703 C CA . LEU B 1 80 ? 27.821 -6.046 -29.846 1.00 21.50 96 LEU B CA 1
ATOM 1704 C C . LEU B 1 80 ? 28.881 -6.144 -28.711 1.00 22.34 96 LEU B C 1
ATOM 1705 O O . LEU B 1 80 ? 29.261 -5.107 -28.174 1.00 22.95 96 LEU B O 1
ATOM 1710 N N . CYS B 1 81 ? 29.254 -7.382 -28.303 1.00 22.87 97 CYS B N 1
ATOM 1711 C CA . CYS B 1 81 ? 30.466 -7.644 -27.488 1.00 24.49 97 CYS B CA 1
ATOM 1712 C C . CYS B 1 81 ? 31.294 -8.786 -28.030 1.00 25.78 97 CYS B C 1
ATOM 1713 O O . CYS B 1 81 ? 30.755 -9.855 -28.390 1.00 25.35 97 CYS B O 1
ATOM 1716 N N . GLY B 1 82 ? 32.585 -8.687 -27.751 1.00 27.65 98 GLY B N 1
ATOM 1717 C CA . GLY B 1 82 ? 33.567 -9.509 -28.371 1.00 29.06 98 GLY B CA 1
ATOM 1718 C C . GLY B 1 82 ? 34.953 -8.997 -28.069 1.00 31.90 98 GLY B C 1
ATOM 1719 O O . GLY B 1 82 ? 35.125 -7.928 -27.441 1.00 32.12 98 GLY B O 1
ATOM 1720 N N . PRO B 1 83 ? 35.967 -9.749 -28.524 1.00 33.18 99 PRO B N 1
ATOM 1721 C CA . PRO B 1 83 ? 37.339 -9.250 -28.479 1.00 35.86 99 PRO B CA 1
ATOM 1722 C C . PRO B 1 83 ? 37.572 -8.144 -29.498 1.00 35.91 99 PRO B C 1
ATOM 1723 O O . PRO B 1 83 ? 37.322 -8.330 -30.687 1.00 35.87 99 PRO B O 1
ATOM 1727 N N . GLY B 1 84 ? 37.904 -6.961 -29.011 1.00 39.17 100 GLY B N 1
ATOM 1728 C CA . GLY B 1 84 ? 38.073 -5.781 -29.865 1.00 41.37 100 GLY B CA 1
ATOM 1729 C C . GLY B 1 84 ? 36.825 -5.132 -30.476 1.00 41.12 100 GLY B C 1
ATOM 1730 O O . GLY B 1 84 ? 36.967 -4.210 -31.289 1.00 46.03 100 GLY B O 1
ATOM 1731 N N . LEU B 1 85 ? 35.611 -5.612 -30.165 1.00 43.88 101 LEU B N 1
ATOM 1732 C CA . LEU B 1 85 ? 34.428 -5.184 -30.918 1.00 41.38 101 LEU B CA 1
ATOM 1733 C C . LEU B 1 85 ? 33.291 -4.867 -29.991 1.00 40.69 101 LEU B C 1
ATOM 1734 O O . LEU B 1 85 ? 32.095 -5.019 -30.396 1.00 43.36 101 LEU B O 1
ATOM 1736 N N . SER B 1 86 ? 33.627 -4.377 -28.778 1.00 37.50 102 SER B N 1
ATOM 1737 C CA . SER B 1 86 ? 32.624 -4.182 -27.712 1.00 34.61 102 SER B CA 1
ATOM 1738 C C . SER B 1 86 ? 31.935 -2.777 -27.659 1.00 33.48 102 SER B C 1
ATOM 1739 O O . SER B 1 86 ? 32.544 -1.764 -27.926 1.00 35.03 102 SER B O 1
ATOM 1742 N N . LYS B 1 87 ? 30.605 -2.785 -27.534 1.00 32.44 103 LYS B N 1
ATOM 1743 C CA . LYS B 1 87 ? 29.728 -1.684 -27.961 1.00 34.50 103 LYS B CA 1
ATOM 1744 C C . LYS B 1 87 ? 28.711 -1.341 -26.862 1.00 35.80 103 LYS B C 1
ATOM 1745 O O . LYS B 1 87 ? 27.793 -0.547 -27.083 1.00 37.20 103 LYS B O 1
ATOM 1751 N N . LEU B 1 88 ? 28.908 -1.900 -25.663 1.00 34.79 104 LEU B N 1
ATOM 1752 C CA . LEU B 1 88 ? 27.933 -1.813 -24.566 1.00 34.75 104 LEU B CA 1
ATOM 1753 C C . LEU B 1 88 ? 28.667 -1.896 -23.243 1.00 31.78 104 LEU B C 1
ATOM 1754 O O . LEU B 1 88 ? 29.497 -2.754 -23.041 1.00 28.38 104 LEU B O 1
ATOM 1759 N N . ILE B 1 89 ? 28.448 -0.960 -22.359 1.00 34.27 105 ILE B N 1
ATOM 1760 C CA . ILE B 1 89 ? 29.345 -0.891 -21.217 1.00 34.63 105 ILE B CA 1
ATOM 1761 C C . ILE B 1 89 ? 29.134 -2.116 -20.348 1.00 32.72 105 ILE B C 1
ATOM 1762 O O . ILE B 1 89 ? 30.009 -2.490 -19.564 1.00 31.91 105 ILE B O 1
ATOM 1767 N N . PHE B 1 90 ? 27.977 -2.736 -20.518 1.00 31.11 106 PHE B N 1
ATOM 1768 C CA . PHE B 1 90 ? 27.604 -3.924 -19.774 1.00 30.80 106 PHE B CA 1
ATOM 1769 C C . PHE B 1 90 ? 27.962 -5.287 -20.443 1.00 28.69 106 PHE B C 1
ATOM 1770 O O . PHE B 1 90 ? 27.658 -6.348 -19.875 1.00 29.03 106 PHE B O 1
ATOM 1778 N N . CYS B 1 91 ? 28.681 -5.261 -21.576 1.00 25.85 107 CYS B N 1
ATOM 1779 C CA . CYS B 1 91 ? 29.530 -6.383 -22.012 1.00 23.41 107 CYS B CA 1
ATOM 1780 C C . CYS B 1 91 ? 30.399 -6.893 -20.840 1.00 24.38 107 CYS B C 1
ATOM 1781 O O . CYS B 1 91 ? 30.773 -6.115 -19.954 1.00 23.09 107 CYS B O 1
ATOM 1784 N N . GLY B 1 92 ? 30.622 -8.206 -20.790 1.00 23.10 108 GLY B N 1
ATOM 1785 C CA . GLY B 1 92 ? 31.310 -8.827 -19.682 1.00 23.47 108 GLY B CA 1
ATOM 1786 C C . GLY B 1 92 ? 30.446 -9.275 -18.523 1.00 24.56 108 GLY B C 1
ATOM 1787 O O . GLY B 1 92 ? 30.922 -9.983 -17.657 1.00 29.12 108 GLY B O 1
ATOM 1788 N N . LYS B 1 93 ? 29.204 -8.813 -18.431 1.00 27.61 109 LYS B N 1
ATOM 1789 C CA . LYS B 1 93 ? 28.304 -9.263 -17.345 1.00 27.05 109 LYS B CA 1
ATOM 1790 C C . LYS B 1 93 ? 28.216 -10.783 -17.352 1.00 26.22 109 LYS B C 1
ATOM 1791 O O . LYS B 1 93 ? 27.965 -11.388 -18.385 1.00 24.65 109 LYS B O 1
ATOM 1797 N N . LYS B 1 94 ? 28.345 -11.363 -16.163 1.00 28.07 110 LYS B N 1
ATOM 1798 C CA . LYS B 1 94 ? 28.249 -12.815 -15.942 1.00 28.21 110 LYS B CA 1
ATOM 1799 C C . LYS B 1 94 ? 26.782 -13.263 -15.955 1.00 27.68 110 LYS B C 1
ATOM 1800 O O . LYS B 1 94 ? 25.874 -12.450 -15.947 1.00 23.74 110 LYS B O 1
ATOM 1806 N N . LYS B 1 95 ? 26.597 -14.582 -15.914 1.00 35.30 111 LYS B N 1
ATOM 1807 C CA . LYS B 1 95 ? 25.294 -15.239 -15.806 1.00 35.10 111 LYS B CA 1
ATOM 1808 C C . LYS B 1 95 ? 24.581 -14.897 -14.484 1.00 32.55 111 LYS B C 1
ATOM 1809 O O . LYS B 1 95 ? 25.167 -15.024 -13.419 1.00 30.69 111 LYS B O 1
ATOM 1815 N N . GLY B 1 96 ? 23.306 -14.510 -14.571 1.00 30.29 112 GLY B N 1
ATOM 1816 C CA . GLY B 1 96 ? 22.510 -14.135 -13.408 1.00 29.34 112 GLY B CA 1
ATOM 1817 C C . GLY B 1 96 ? 22.530 -12.660 -13.026 1.00 28.91 112 GLY B C 1
ATOM 1818 O O . GLY B 1 96 ? 21.876 -12.270 -12.068 1.00 29.80 112 GLY B O 1
ATOM 1819 N N . GLU B 1 97 ? 23.229 -11.819 -13.777 1.00 27.64 113 GLU B N 1
ATOM 1820 C CA . GLU B 1 97 ? 23.161 -10.390 -13.486 1.00 28.77 113 GLU B CA 1
ATOM 1821 C C . GLU B 1 97 ? 21.906 -9.768 -14.073 1.00 29.34 113 GLU B C 1
ATOM 1822 O O . GLU B 1 97 ? 21.418 -10.181 -15.132 1.00 27.27 113 GLU B O 1
ATOM 1828 N N . HIS B 1 98 ? 21.406 -8.760 -13.374 1.00 30.02 114 HIS B N 1
ATOM 1829 C CA . HIS B 1 98 ? 20.311 -7.974 -13.852 1.00 31.24 114 HIS B CA 1
ATOM 1830 C C . HIS B 1 98 ? 20.891 -6.876 -14.735 1.00 33.13 114 HIS B C 1
ATOM 1831 O O . HIS B 1 98 ? 21.474 -5.920 -14.220 1.00 35.40 114 HIS B O 1
ATOM 1838 N N . LEU B 1 99 ? 20.844 -7.100 -16.054 1.00 33.34 115 LEU B N 1
ATOM 1839 C CA . LEU B 1 99 ? 21.080 -6.058 -17.082 1.00 34.25 115 LEU B CA 1
ATOM 1840 C C . LEU B 1 99 ? 20.106 -4.853 -16.973 1.00 33.78 115 LEU B C 1
ATOM 1841 O O . LEU B 1 99 ? 18.884 -5.025 -16.708 1.00 32.52 115 LEU B O 1
ATOM 1846 N N . TYR B 1 100 ? 20.664 -3.648 -17.160 1.00 31.99 116 TYR B N 1
ATOM 1847 C CA . TYR B 1 100 ? 19.885 -2.433 -17.417 1.00 30.71 116 TYR B CA 1
ATOM 1848 C C . TYR B 1 100 ? 20.544 -1.577 -18.513 1.00 32.10 116 TYR B C 1
ATOM 1849 O O . TYR B 1 100 ? 21.778 -1.419 -18.570 1.00 31.96 116 TYR B O 1
ATOM 1858 N N . TYR B 1 101 ? 19.710 -1.116 -19.440 1.00 32.11 117 TYR B N 1
ATOM 1859 C CA . TYR B 1 101 ? 20.107 -0.112 -20.396 1.00 32.09 117 TYR B CA 1
ATOM 1860 C C . TYR B 1 101 ? 19.140 1.093 -20.373 1.00 29.87 117 TYR B C 1
ATOM 1861 O O . TYR B 1 101 ? 17.948 0.937 -20.426 1.00 29.70 117 TYR B O 1
ATOM 1870 N N . GLU B 1 102 ? 19.671 2.301 -20.369 1.00 32.16 118 GLU B N 1
ATOM 1871 C CA . GLU B 1 102 ? 18.923 3.443 -20.829 1.00 33.47 118 GLU B CA 1
ATOM 1872 C C . GLU B 1 102 ? 19.861 4.379 -21.567 1.00 34.25 118 GLU B C 1
ATOM 1873 O O . GLU B 1 102 ? 20.984 4.619 -21.130 1.00 35.74 118 GLU B O 1
ATOM 1879 N N . GLY B 1 103 ? 19.471 4.733 -22.785 1.00 34.16 119 GLY B N 1
ATOM 1880 C CA . GLY B 1 103 ? 20.409 5.226 -23.760 1.00 35.25 119 GLY B CA 1
ATOM 1881 C C . GLY B 1 103 ? 19.789 5.215 -25.134 1.00 35.16 119 GLY B C 1
ATOM 1882 O O . GLY B 1 103 ? 18.710 4.707 -25.299 1.00 31.37 119 GLY B O 1
ATOM 1883 N N . PRO B 1 104 ? 20.477 5.809 -26.128 1.00 39.88 120 PRO B N 1
ATOM 1884 C CA . PRO B 1 104 ? 20.020 5.781 -27.502 1.00 39.82 120 PRO B CA 1
ATOM 1885 C C . PRO B 1 104 ? 20.337 4.454 -28.152 1.00 40.69 120 PRO B C 1
ATOM 1886 O O . PRO B 1 104 ? 21.407 3.870 -27.884 1.00 43.71 120 PRO B O 1
ATOM 1890 N N . ILE B 1 105 ? 19.383 3.933 -28.914 1.00 39.65 121 ILE B N 1
ATOM 1891 C CA . ILE B 1 105 ? 19.716 3.277 -30.161 1.00 41.58 121 ILE B CA 1
ATOM 1892 C C . ILE B 1 105 ? 20.068 4.325 -31.224 1.00 43.60 121 ILE B C 1
ATOM 1893 O O . ILE B 1 105 ? 19.208 5.111 -31.661 1.00 40.93 121 ILE B O 1
ATOM 1898 N N . THR B 1 106 ? 21.318 4.321 -31.675 1.00 46.33 122 THR B N 1
ATOM 1899 C CA . THR B 1 106 ? 21.649 5.000 -32.916 1.00 49.36 122 THR B CA 1
ATOM 1900 C C . THR B 1 106 ? 21.466 4.080 -34.125 1.00 50.10 122 THR B C 1
ATOM 1901 O O . THR B 1 106 ? 20.840 3.060 -34.033 1.00 51.43 122 THR B O 1
ATOM 1905 N N . LEU B 1 107 ? 21.873 4.537 -35.295 1.00 55.05 123 LEU B N 1
ATOM 1906 C CA . LEU B 1 107 ? 21.284 4.083 -36.542 1.00 55.53 123 LEU B CA 1
ATOM 1907 C C . LEU B 1 107 ? 22.038 4.691 -37.736 1.00 57.22 123 LEU B C 1
ATOM 1908 O O . LEU B 1 107 ? 21.971 5.902 -37.981 1.00 56.54 123 LEU B O 1
ATOM 1910 N N . GLY B 1 108 ? 22.833 3.853 -38.401 1.00 58.94 124 GLY B N 1
ATOM 1911 C CA . GLY B 1 108 ? 23.159 4.035 -39.818 1.00 61.45 124 GLY B CA 1
ATOM 1912 C C . GLY B 1 108 ? 21.974 4.226 -40.752 1.00 61.27 124 GLY B C 1
ATOM 1913 O O . GLY B 1 108 ? 22.057 5.030 -41.700 1.00 63.70 124 GLY B O 1
ATOM 1914 N N . ILE B 1 109 ? 20.881 3.481 -40.526 1.00 59.45 125 ILE B N 1
ATOM 1915 C CA . ILE B 1 109 ? 19.566 3.836 -41.131 1.00 58.57 125 ILE B CA 1
ATOM 1916 C C . ILE B 1 109 ? 19.095 5.148 -40.511 1.00 56.95 125 ILE B C 1
ATOM 1917 O O . ILE B 1 109 ? 19.225 5.333 -39.292 1.00 56.53 125 ILE B O 1
ATOM 1919 N N . LYS B 1 110 ? 18.562 6.051 -41.346 1.00 57.20 126 LYS B N 1
ATOM 1920 C CA . LYS B 1 110 ? 18.081 7.400 -40.918 1.00 54.71 126 LYS B CA 1
ATOM 1921 C C . LYS B 1 110 ? 16.696 7.356 -40.258 1.00 50.71 126 LYS B C 1
ATOM 1922 O O . LYS B 1 110 ? 16.171 8.390 -39.848 1.00 48.48 126 LYS B O 1
ATOM 1924 N N . GLU B 1 111 ? 16.095 6.164 -40.234 1.00 48.81 127 GLU B N 1
ATOM 1925 C CA . GLU B 1 111 ? 14.748 5.943 -39.722 1.00 46.74 127 GLU B CA 1
ATOM 1926 C C . GLU B 1 111 ? 14.443 4.428 -39.907 1.00 45.27 127 GLU B C 1
ATOM 1927 O O . GLU B 1 111 ? 15.003 3.780 -40.801 1.00 42.22 127 GLU B O 1
ATOM 1933 N N . ILE B 1 112 ? 13.674 3.855 -38.973 1.00 37.94 128 ILE B N 1
ATOM 1934 C CA . ILE B 1 112 ? 13.051 2.524 -39.199 1.00 34.37 128 ILE B CA 1
ATOM 1935 C C . ILE B 1 112 ? 12.024 2.563 -40.336 1.00 34.41 128 ILE B C 1
ATOM 1936 O O . ILE B 1 112 ? 11.468 3.608 -40.626 1.00 35.15 128 ILE B O 1
ATOM 1941 N N . PRO B 1 113 ? 11.751 1.406 -40.974 1.00 33.91 129 PRO B N 1
ATOM 1942 C CA . PRO B 1 113 ? 10.764 1.405 -42.063 1.00 32.06 129 PRO B CA 1
ATOM 1943 C C . PRO B 1 113 ? 9.359 1.918 -41.703 1.00 28.20 129 PRO B C 1
ATOM 1944 O O . PRO B 1 113 ? 8.950 1.899 -40.537 1.00 20.12 129 PRO B O 1
ATOM 1948 N N . GLN B 1 114 ? 8.650 2.332 -42.750 1.00 28.55 130 GLN B N 1
ATOM 1949 C CA . GLN B 1 114 ? 7.256 2.743 -42.680 1.00 29.37 130 GLN B CA 1
ATOM 1950 C C . GLN B 1 114 ? 6.269 1.565 -42.768 1.00 29.35 130 GLN B C 1
ATOM 1951 O O . GLN B 1 114 ? 6.613 0.466 -43.198 1.00 30.10 130 GLN B O 1
ATOM 1957 N N . ARG B 1 115 ? 5.066 1.799 -42.250 1.00 31.14 131 ARG B N 1
ATOM 1958 C CA . ARG B 1 115 ? 3.893 0.930 -42.412 1.00 31.41 131 ARG B CA 1
ATOM 1959 C C . ARG B 1 115 ? 3.987 -0.294 -41.524 1.00 29.39 131 ARG B C 1
ATOM 1960 O O . ARG B 1 115 ? 4.464 -0.146 -40.407 1.00 29.36 131 ARG B O 1
ATOM 1968 N N . ASP B 1 116 ? 3.537 -1.469 -41.998 1.00 29.88 132 ASP B N 1
ATOM 1969 C CA . ASP B 1 116 ? 3.201 -2.599 -41.127 1.00 30.11 132 ASP B CA 1
ATOM 1970 C C . ASP B 1 116 ? 4.229 -3.686 -41.334 1.00 28.64 132 ASP B C 1
ATOM 1971 O O . ASP B 1 116 ? 4.221 -4.322 -42.385 1.00 29.46 132 ASP B O 1
ATOM 1976 N N . TYR B 1 117 ? 4.940 -4.051 -40.270 1.00 25.00 133 TYR B N 1
ATOM 1977 C CA . TYR B 1 117 ? 5.870 -5.167 -40.321 1.00 23.36 133 TYR B CA 1
ATOM 1978 C C . TYR B 1 117 ? 6.183 -5.679 -38.909 1.00 20.21 133 TYR B C 1
ATOM 1979 O O . TYR B 1 117 ? 5.845 -5.047 -37.910 1.00 19.62 133 TYR B O 1
ATOM 1988 N N . THR B 1 118 ? 6.892 -6.791 -38.861 1.00 18.41 134 THR B N 1
ATOM 1989 C CA . THR B 1 118 ? 7.488 -7.318 -37.654 1.00 19.67 134 THR B CA 1
ATOM 1990 C C . THR B 1 118 ? 9.043 -7.327 -37.739 1.00 20.21 134 THR B C 1
ATOM 1991 O O . THR B 1 118 ? 9.609 -7.589 -38.808 1.00 22.78 134 THR B O 1
ATOM 1995 N N . ILE B 1 119 ? 9.708 -6.923 -36.659 1.00 19.00 135 ILE B N 1
ATOM 1996 C CA . ILE B 1 119 ? 11.152 -7.044 -36.546 1.00 22.59 135 ILE B CA 1
ATOM 1997 C C . ILE B 1 119 ? 11.380 -8.046 -35.449 1.00 21.59 135 ILE B C 1
ATOM 1998 O O . ILE B 1 119 ? 10.872 -7.841 -34.348 1.00 21.29 135 ILE B O 1
ATOM 2003 N N . THR B 1 120 ? 11.966 -9.193 -35.792 1.00 23.85 136 THR B N 1
ATOM 2004 C CA . THR B 1 120 ? 12.521 -10.126 -34.806 1.00 21.69 136 THR B CA 1
ATOM 2005 C C . THR B 1 120 ? 13.968 -9.746 -34.476 1.00 21.55 136 THR B C 1
ATOM 2006 O O . THR B 1 120 ? 14.844 -9.739 -35.356 1.00 22.88 136 THR B O 1
ATOM 2010 N N . ALA B 1 121 ? 14.215 -9.503 -33.201 1.00 19.56 137 ALA B N 1
ATOM 2011 C CA . ALA B 1 121 ? 15.522 -9.091 -32.708 1.00 19.24 137 ALA B CA 1
ATOM 2012 C C . ALA B 1 121 ? 15.990 -10.132 -31.691 1.00 19.04 137 ALA B C 1
ATOM 2013 O O . ALA B 1 121 ? 15.359 -10.286 -30.626 1.00 19.22 137 ALA B O 1
ATOM 2015 N N . ARG B 1 122 ? 17.019 -10.897 -32.062 1.00 19.94 138 ARG B N 1
ATOM 2016 C CA . ARG B 1 122 ? 17.561 -11.963 -31.221 1.00 20.21 138 ARG B CA 1
ATOM 2017 C C . ARG B 1 122 ? 19.000 -11.678 -30.781 1.00 21.18 138 ARG B C 1
ATOM 2018 O O . ARG B 1 122 ? 19.899 -11.542 -31.613 1.00 25.18 138 ARG B O 1
ATOM 2026 N N . LEU B 1 123 ? 19.228 -11.665 -29.475 1.00 19.15 139 LEU B N 1
ATOM 2027 C CA . LEU B 1 123 ? 20.578 -11.631 -28.947 1.00 21.44 139 LEU B CA 1
ATOM 2028 C C . LEU B 1 123 ? 21.055 -13.045 -28.518 1.00 21.50 139 LEU B C 1
ATOM 2029 O O . LEU B 1 123 ? 20.312 -13.786 -27.896 1.00 23.56 139 LEU B O 1
ATOM 2034 N N . THR B 1 124 ? 22.250 -13.425 -28.959 1.00 20.20 140 THR B N 1
ATOM 2035 C CA . THR B 1 124 ? 22.865 -14.690 -28.586 1.00 21.97 140 THR B CA 1
ATOM 2036 C C . THR B 1 124 ? 24.286 -14.476 -28.124 1.00 23.33 140 THR B C 1
ATOM 2037 O O . THR B 1 124 ? 24.813 -13.383 -28.259 1.00 22.80 140 THR B O 1
ATOM 2041 N N . ASN B 1 125 ? 24.915 -15.492 -27.536 1.00 27.28 141 ASN B N 1
ATOM 2042 C CA . ASN B 1 125 ? 26.208 -15.248 -26.860 1.00 29.89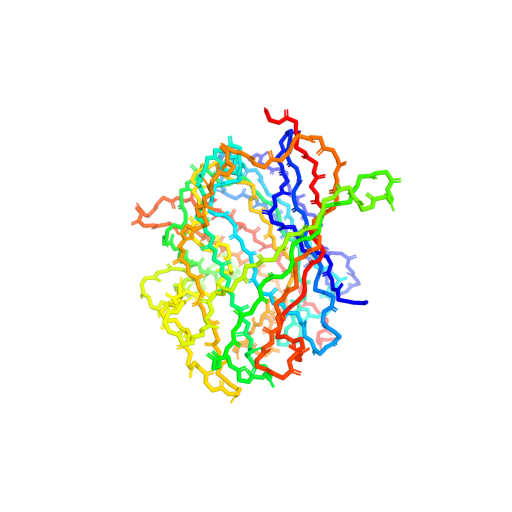 141 ASN B CA 1
ATOM 2043 C C . ASN B 1 125 ? 27.369 -16.028 -27.452 1.00 35.43 141 ASN B C 1
ATOM 2044 O O . ASN B 1 125 ? 27.264 -16.475 -28.602 1.00 38.04 141 ASN B O 1
ATOM 2049 N N . GLU B 1 126 ? 28.506 -16.076 -26.741 1.00 37.60 142 GLU B N 1
ATOM 2050 C CA . GLU B 1 126 ? 29.663 -16.890 -27.166 1.00 43.42 142 GLU B CA 1
ATOM 2051 C C . GLU B 1 126 ? 29.251 -18.284 -27.631 1.00 46.19 142 GLU B C 1
ATOM 2052 O O . GLU B 1 126 ? 29.802 -18.799 -28.604 1.00 52.92 142 GLU B O 1
ATOM 2058 N N . ASP B 1 127 ? 28.310 -18.907 -26.926 1.00 44.27 143 ASP B N 1
ATOM 2059 C CA . ASP B 1 127 ? 27.933 -20.288 -27.223 1.00 45.86 143 ASP B CA 1
ATOM 2060 C C . ASP B 1 127 ? 26.734 -20.372 -28.149 1.00 44.35 143 ASP B C 1
ATOM 2061 O O . ASP B 1 127 ? 26.193 -21.445 -28.330 1.00 46.57 143 ASP B O 1
ATOM 2066 N N . ARG B 1 128 ? 26.283 -19.251 -28.702 1.00 41.79 144 ARG B N 1
ATOM 2067 C CA . ARG B 1 128 ? 25.094 -19.258 -29.559 1.00 40.70 144 ARG B CA 1
ATOM 2068 C C . ARG B 1 128 ? 23.777 -19.378 -28.771 1.00 35.95 144 ARG B C 1
ATOM 2069 O O . ARG B 1 128 ? 22.737 -19.629 -29.363 1.00 35.44 144 ARG B O 1
ATOM 2077 N N . ALA B 1 129 ? 23.835 -19.302 -27.443 1.00 33.48 145 ALA B N 1
ATOM 2078 C CA . ALA B 1 129 ? 22.648 -19.448 -26.600 1.00 30.67 145 ALA B CA 1
ATOM 2079 C C . ALA B 1 129 ? 21.868 -18.147 -26.670 1.00 29.20 145 ALA B C 1
ATOM 2080 O O . ALA B 1 129 ? 22.449 -17.055 -26.894 1.00 29.98 145 ALA B O 1
ATOM 2082 N N . THR B 1 130 ? 20.557 -18.263 -26.560 1.00 27.58 146 THR B N 1
ATOM 2083 C CA . THR B 1 130 ? 19.673 -17.100 -26.654 1.00 26.34 146 THR B CA 1
ATOM 2084 C C . THR B 1 130 ? 19.719 -16.358 -25.330 1.00 23.38 146 THR B C 1
ATOM 2085 O O . THR B 1 130 ? 19.603 -16.976 -24.316 1.00 23.88 146 THR B O 1
ATOM 2089 N N . VAL B 1 131 ? 20.201 -15.112 -25.364 1.00 21.89 147 VAL B N 1
ATOM 2090 C CA . VAL B 1 131 ? 20.217 -14.229 -24.208 1.00 20.66 147 VAL B CA 1
ATOM 2091 C C . VAL B 1 131 ? 18.891 -13.477 -24.131 1.00 20.83 147 VAL B C 1
ATOM 2092 O O . VAL B 1 131 ? 18.337 -13.304 -23.038 1.00 21.77 147 VAL B O 1
ATOM 2096 N N . ALA B 1 132 ? 18.432 -12.964 -25.282 1.00 20.32 148 ALA B N 1
ATOM 2097 C CA . ALA B 1 132 ? 17.135 -12.258 -25.394 1.00 20.07 148 ALA B CA 1
ATOM 2098 C C . ALA B 1 132 ? 16.593 -12.414 -26.799 1.00 21.22 148 ALA B C 1
ATOM 2099 O O . ALA B 1 132 ? 17.367 -12.581 -27.735 1.00 25.39 148 ALA B O 1
ATOM 2101 N N . CYS B 1 133 ? 15.275 -12.389 -26.933 1.00 20.59 149 CYS B N 1
ATOM 2102 C CA . CYS B 1 133 ? 14.592 -12.481 -28.224 1.00 23.60 149 CYS B CA 1
ATOM 2103 C C . CYS B 1 133 ? 13.265 -11.660 -28.130 1.00 23.08 149 CYS B C 1
ATOM 2104 O O . CYS B 1 133 ? 12.510 -11.835 -27.189 1.00 25.91 149 CYS B O 1
ATOM 2107 N N . ALA B 1 134 ? 13.016 -10.757 -29.065 1.00 22.51 150 ALA B N 1
ATOM 2108 C CA . ALA B 1 134 ? 11.758 -9.999 -29.136 1.00 22.93 150 ALA B CA 1
ATOM 2109 C C . ALA B 1 134 ? 11.238 -10.056 -30.572 1.00 23.56 150 ALA B C 1
ATOM 2110 O O . ALA B 1 134 ? 12.049 -10.008 -31.540 1.00 22.02 150 ALA B O 1
ATOM 2112 N N . ASP B 1 135 ? 9.917 -10.274 -30.697 1.00 24.10 151 ASP B N 1
ATOM 2113 C CA . ASP B 1 135 ? 9.115 -9.921 -31.890 1.00 23.28 151 ASP B CA 1
ATOM 2114 C C . ASP B 1 135 ? 8.490 -8.564 -31.653 1.00 21.11 151 ASP B C 1
ATOM 2115 O O . ASP B 1 135 ? 7.565 -8.440 -30.850 1.00 20.73 151 ASP B O 1
ATOM 2120 N N . PHE B 1 136 ? 9.028 -7.543 -32.305 1.00 20.20 152 PHE B N 1
ATOM 2121 C CA . PHE B 1 136 ? 8.382 -6.258 -32.373 1.00 19.07 152 PHE B CA 1
ATOM 2122 C C . PHE B 1 136 ? 7.370 -6.207 -33.528 1.00 21.37 152 PHE B C 1
ATOM 2123 O O . PHE B 1 136 ? 7.727 -6.424 -34.702 1.00 22.68 152 PHE B O 1
ATOM 2131 N N . THR B 1 137 ? 6.169 -5.719 -33.219 1.00 23.10 153 THR B N 1
ATOM 2132 C CA . THR B 1 137 ? 5.161 -5.375 -34.219 1.00 22.92 153 THR B CA 1
ATOM 2133 C C . THR B 1 137 ? 5.136 -3.882 -34.403 1.00 21.70 153 THR B C 1
ATOM 2134 O O . THR B 1 137 ? 4.957 -3.149 -33.450 1.00 24.35 153 THR B O 1
ATOM 2138 N N . VAL B 1 138 ? 5.396 -3.443 -35.632 1.00 22.50 154 VAL B N 1
ATOM 2139 C CA . VAL B 1 138 ? 5.415 -2.030 -35.968 1.00 19.59 154 VAL B CA 1
ATOM 2140 C C . VAL B 1 138 ? 4.239 -1.699 -36.927 1.00 24.35 154 VAL B C 1
ATOM 2141 O O . VAL B 1 138 ? 3.899 -2.478 -37.844 1.00 21.06 154 VAL B O 1
ATOM 2145 N N . LYS B 1 139 ? 3.498 -0.643 -36.579 1.00 26.98 155 LYS B N 1
ATOM 2146 C CA . LYS B 1 139 ? 2.672 0.058 -37.544 1.00 27.21 155 LYS B CA 1
ATOM 2147 C C . LYS B 1 139 ? 3.028 1.555 -37.516 1.00 27.23 155 LYS B C 1
ATOM 2148 O O . LYS B 1 139 ? 2.602 2.318 -36.616 1.00 24.26 155 LYS B O 1
ATOM 2154 N N . ASN B 1 140 ? 3.834 1.946 -38.506 1.00 25.59 156 ASN B N 1
ATOM 2155 C CA . ASN B 1 140 ? 4.410 3.257 -38.562 1.00 25.79 156 ASN B CA 1
ATOM 2156 C C . ASN B 1 140 ? 3.905 4.051 -39.773 1.00 27.20 156 ASN B C 1
ATOM 2157 O O . ASN B 1 140 ? 4.365 3.841 -40.895 1.00 28.13 156 ASN B O 1
ATOM 2162 N N . TYR B 1 141 ? 3.012 5.005 -39.501 1.00 28.17 157 TYR B N 1
ATOM 2163 C CA . TYR B 1 141 ? 2.468 5.949 -40.485 1.00 30.25 157 TYR B CA 1
ATOM 2164 C C . TYR B 1 141 ? 2.790 7.402 -40.099 1.00 31.91 157 TYR B C 1
ATOM 2165 O O . TYR B 1 141 ? 2.106 8.315 -40.547 1.00 31.16 157 TYR B O 1
ATOM 2174 N N . LEU B 1 142 ? 3.890 7.620 -39.378 1.00 31.07 158 LEU B N 1
ATOM 2175 C CA . LEU B 1 142 ? 4.170 8.946 -38.835 1.00 36.05 158 LEU B CA 1
ATOM 2176 C C . LEU B 1 142 ? 4.531 10.005 -39.930 1.00 40.13 158 LEU B C 1
ATOM 2177 O O . LEU B 1 142 ? 5.447 9.832 -40.749 1.00 40.73 158 LEU B O 1
#

Foldseek 3Di:
DFDKAWQDDDDQKTKIKGWPPPVDDKDKHWPDRVCLFFQKTKMKIKDWFQAAALWKKKWKFKADPNRGPDIDIDTCHDDVRHPDPCRGDGHGDIDIDIGMDGHPPGHDDAAWIWMWIFMAHPVRHTRTIMTMTIGGPPVD/DFDKAWQDDDDQKTKIKGWPPPVDDWDKHWPDRVCLFFQKTKMKIKDWFQAAALWKKKWKFKFDPNRGPDIDIDTCHDVVRHPDPCRGDGHGDIDIDIGMDGHPPRHDDAAWIWMWIFMAHPVRHTRTIMIMTIGGPD

Secondary structure (DSSP, 8-state):
-PPPEEEEEETTEEEEEEE--TT---EEEESSGGGGGSS-EEEEEEEE-SS--SSEEEEEEEEETTEEEEEEEEEEESTT----TTTTPPTT-EEEEEEEE--SSSSPPPEEEEEEEEEEETTS-EEEEEEEEEEE----/-PPPEEEEEETTEEEEEEE--TT---EEEESSGGGGGSS-EEEEEEEE-SS--SSEEEEEEEEETTEEEEEEEEEEESTT----TTTTPPTT-EEEEEEEE--SSSSPPPEEEEEEEEEEETT--EEEEEEEEEEE--

Sequence (278 aa):
EWPTHTVCKEENLEIYYKSCDPQQDFAFSIDRCSDVTTHTFDIRAAMVLRQSIKELYAKVDLIINGKTVLSYSETLCGPGLSKLIFCGKKKGEHLYYEGPITLGIKEIPQRDYTITARLTNEDRATVACADFTVKNYLDYEWPTHTVCKEENLEIYYKSCDPQQDFAFSIDRCSDVTTHTFDIRAAMVLRQSIKELYAKVDLIINGKTVLSYSETLCGPGLSKLIFCGKKKGEHLYYEGPITLGIKEIPQRDYTITARLTNEDRATVACADFTVKNYL

B-factor: mean 32.06, std 11.1, range [2.0, 68.98]

InterPro domains:
  IPR003172 MD-2-related lipid-recognition domain [PF02221] (52-155)
  IPR003172 MD-2-related lipid-recognition domain [SM00737] (37-154)
  IPR014756 Immunoglobulin E-set [SSF81296] (36-155)
  IPR039945 Lymphocyte antigen 86 [PTHR20838] (1-157)

Solvent-accessible surface area: 15246 Å² total; per-residue (Å²): 227,90,76,88,56,84,23,3,153,78,171,68,1,48,8,35,6,64,4,37,7,116,110,17,37,28,55,36,50,16,75,152,20,40,42,1,31,62,93,52,18,68,12,123,23,29,23,53,1,95,44,33,0,58,50,2,77,10,93,40,21,18,46,70,148,75,51,82,87,93,65,107,83,52,44,31,0,11,123,93,41,71,121,37,67,18,6,10,7,68,128,38,7,58,18,52,57,73,17,66,72,85,35,95,70,80,50,34,55,67,126,77,10,38,34,24,25,88,43,26,5,60,109,213,29,37,2,13,0,5,44,30,51,4,73,1,72,55,66,164,224,89,78,76,47,38,7,1,96,35,165,70,1,47,8,37,6,63,3,36,7,118,111,17,38,28,30,26,5,5,5,80,2,37,40,2,34,61,92,51,19,57,12,67,22,23,23,52,1,96,44,35,0,60,48,4,79,10,91,44,21,17,44,69,149,75,51,84,86,93,63,109,85,50,47,32,0,13,122,94,40,69,121,34,176,24,29,44,73,153,140,42,69,107,18,136,59,115,16,67,72,83,33,94,69,78,58,35,57,99,147,75,10,36,32,24,26,85,44,25,4,59,113,212,31,37,2,11,1,5,42,29,51,3,71,2,113,97

Nearest PDB structures (foldseek):
  3mu3-assembly2_B  TM=1.007E+00  e=9.376E-27  Gallus gallus
  3b2d-assembly1_D  TM=9.288E-01  e=2.914E-16  Homo sapiens
  3rg1-assembly1_D  TM=9.206E-01  e=1.218E-15  Bos taurus
  3rg1-assembly3_K  TM=9.162E-01  e=2.697E-15  Bos taurus
  3m7o-assembly1_A  TM=9.005E-01  e=1.428E-15  Mus musculus

CATH classification: 2.60.40.770

Radius of gyration: 21.31 Å; Cα contacts (8 Å, |Δi|>4): 707; chains: 2; bounding box: 60×40×55 Å